Protein AF-A0AAW1PBC1-F1 (afdb_monomer)

Organism: NCBI:txid706552

Radius of gyration: 73.38 Å; Cα contacts (8 Å, |Δi|>4): 7; chains: 1; bounding box: 172×82×224 Å

Solvent-accessible surface area (backbone atoms only — not comparable to full-atom values): 21220 Å² total; per-residue (Å²): 136,90,85,83,87,82,86,78,88,79,82,94,80,80,76,88,78,84,79,80,92,80,80,86,82,85,84,78,86,86,84,90,89,77,94,85,83,86,83,88,80,79,90,86,86,80,90,87,77,83,86,75,91,75,84,82,80,90,80,91,76,90,80,85,85,82,89,82,86,81,89,82,89,82,90,82,80,90,86,82,88,86,86,84,88,80,86,90,82,90,81,81,84,74,91,76,86,92,81,88,91,85,88,82,86,82,91,79,92,79,80,86,79,91,75,78,89,71,91,75,87,80,76,99,79,62,91,75,57,57,62,58,56,50,51,51,54,48,50,54,49,52,51,51,50,50,53,50,50,53,50,52,50,53,52,50,52,51,50,51,52,51,51,54,49,50,54,52,50,53,53,51,50,50,55,49,50,54,52,52,51,51,52,52,50,51,53,50,50,52,52,50,51,51,51,60,67,30,64,70,50,45,49,53,52,50,51,51,53,49,50,52,49,50,55,50,51,53,50,52,52,50,50,53,50,51,50,50,51,54,50,52,50,52,50,49,51,52,49,51,53,52,50,50,54,48,52,52,51,50,50,52,51,53,49,53,49,52,53,49,53,51,50,53,51,51,51,53,48,52,51,49,54,52,50,51,51,51,50,53,51,51,49,52,50,51,48,53,51,49,49,49,50,50,51,51,50,49,49,51,50,52,51,47,40,63,75,67,60,75,72,84,71,80,76,83,80,84,80,89,78,134

pLDDT: mean 70.8, std 23.88, range [29.27, 97.88]

Mean predicted aligned error: 23.17 Å

InterPro domains:
  IPR033371 Arginine and glutamate-rich protein 1 [PF15346] (170-321)
  IPR033371 Arginine and glutamate-rich protein 1 [PTHR31711] (64-322)

Sequence (322 aa):
MASSPRRSRRSPYRRARSRSPYRRRSYSRDSRRRSRSPSRARRRSPRRSPPRRGHTPDYRYNSRHARASPRRDRRRSRSPDRSRRSASRKRHRSDHDRRASAKCSPSVQRRSPDRRRGPASGSDSDRSSSRHRQLQRAQDKEEIERLSAAARQKALEQACLMSRHRAREELRARMIEEQTAARITELIEQRVDEVMRSEAVQSSLNERLNAERKTLEEQVERELQAERIAAEEKEREAKAAIEQQRLELHHIEEQFHREKEEADKRTMQAEQDAAHARLLELQKKAEADAERRRHDAARKKKEQGKILGKGGVRTKLSFKLG

Foldseek 3Di:
DDDDDDDDDDDPDDDDDPDDDDDDDDDDDDDDDDDDDDDDDDDDDDDDDDDDDDDDDDDDDDDDDDDDDDDDDDDDDDDDDDDDDDDDDDDDPDPDDDDDDDDDDDDDDDDDDDDDDDDDDDDPDDPPCVVVVVVVVVVVVVVVVVVVVVVVVVVVVVVVVVVVVVVVVVVVVVVVVVVVVVVVVVVVVVVVVVVCPDPVNVVVVVVVVVVVVVVVVVVVVVVVVVVVVVVVVVVVVVVVVVVVVVVVVVVVVVVVVVVVVVVVVVVVVVVVVVVVVVVVVVVVVVVVVVVVVVVVVVVVVVVVCVVVVPPDPPPDDDDDDD

Secondary structure (DSSP, 8-state):
---PPPP------------------------------------------PPP--------------------------------------------------------------------------TTTHHHHHHHHHHHHHHHHHHHHHHHHHHHHHHHHHHHHHHHHHHHHHHHHHHHHHHHHHHHHHHHHHHHHSHHHHHHHHHHHHHHHHHHHHHHHHHHHHHHHHHHHHHHHHHHHHHHHHHHHHHHHHHHHHHHHHHHHHHHHHHHHHHHHHHHHHHHHHHHHHHHHHHHHHHHHHHHHHHTT-SS----------

Structure (mmCIF, N/CA/C/O backbone):
data_AF-A0AAW1PBC1-F1
#
_entry.id   AF-A0AAW1PBC1-F1
#
loop_
_atom_site.group_PDB
_atom_site.id
_atom_site.type_symbol
_atom_site.label_atom_id
_atom_site.label_alt_id
_atom_site.label_comp_id
_atom_site.label_asym_id
_atom_site.label_entity_id
_atom_site.label_seq_id
_atom_site.pdbx_PDB_ins_code
_atom_site.Cartn_x
_atom_site.Cartn_y
_atom_site.Cartn_z
_atom_site.occupancy
_atom_site.B_iso_or_equiv
_atom_site.auth_seq_id
_atom_site.auth_comp_id
_atom_site.auth_asym_id
_atom_site.auth_atom_id
_atom_site.pdbx_PDB_model_num
ATOM 1 N N . MET A 1 1 ? -61.505 -2.080 43.590 1.00 43.19 1 MET A N 1
ATOM 2 C CA . MET A 1 1 ? -61.552 -2.056 42.110 1.00 43.19 1 MET A CA 1
ATOM 3 C C . MET A 1 1 ? -60.122 -2.224 41.607 1.00 43.19 1 MET A C 1
ATOM 5 O O . MET A 1 1 ? -59.334 -1.312 41.758 1.00 43.19 1 MET A O 1
ATOM 9 N N . ALA A 1 2 ? -59.634 -3.455 41.453 1.00 51.84 2 ALA A N 1
ATOM 10 C CA . ALA A 1 2 ? -59.700 -4.281 40.241 1.00 51.84 2 ALA A CA 1
ATOM 11 C C . ALA A 1 2 ? -58.940 -3.674 39.042 1.00 51.84 2 ALA A C 1
ATOM 13 O O . ALA A 1 2 ? -59.531 -2.921 38.282 1.00 51.84 2 ALA A O 1
ATOM 14 N N . SER A 1 3 ? -57.661 -4.040 38.860 1.00 49.25 3 SER A N 1
ATOM 15 C CA . SER A 1 3 ? -57.114 -4.455 37.552 1.00 49.25 3 SER A CA 1
ATOM 16 C C . SER A 1 3 ? -55.693 -5.025 37.695 1.00 49.25 3 SER A C 1
ATOM 18 O O . SER A 1 3 ? -54.811 -4.404 38.280 1.00 49.25 3 SER A O 1
ATOM 20 N N . SER A 1 4 ? -55.490 -6.241 37.191 1.00 53.25 4 SER A N 1
ATOM 21 C CA . SER A 1 4 ? -54.255 -7.034 37.257 1.00 53.25 4 SER A CA 1
ATOM 22 C C . SER A 1 4 ? -53.251 -6.668 36.150 1.00 53.25 4 SER A C 1
ATOM 24 O O . SER A 1 4 ? -53.681 -6.372 35.034 1.00 53.25 4 SER A O 1
ATOM 26 N N . PRO A 1 5 ? -51.926 -6.838 36.344 1.00 61.50 5 PRO A N 1
ATOM 27 C CA . PRO A 1 5 ? -50.982 -6.843 35.234 1.00 61.50 5 PRO A CA 1
ATOM 28 C C . PRO A 1 5 ? -50.818 -8.258 34.656 1.00 61.50 5 PRO A C 1
ATOM 30 O O . PRO A 1 5 ? -50.389 -9.204 35.320 1.00 61.50 5 PRO A O 1
ATOM 33 N N . ARG A 1 6 ? -51.168 -8.398 33.373 1.00 57.31 6 ARG A N 1
ATOM 34 C CA . ARG A 1 6 ? -50.987 -9.611 32.566 1.00 57.31 6 ARG A CA 1
ATOM 35 C C . ARG A 1 6 ? -49.500 -9.890 32.320 1.00 57.31 6 ARG A C 1
ATOM 37 O O . ARG A 1 6 ? -48.821 -9.138 31.627 1.00 57.31 6 ARG A O 1
ATOM 44 N N . ARG A 1 7 ? -49.024 -11.043 32.797 1.00 54.09 7 ARG A N 1
ATOM 45 C CA . ARG A 1 7 ? -47.785 -11.688 32.338 1.00 54.09 7 ARG A CA 1
ATOM 46 C C . ARG A 1 7 ? -47.960 -12.149 30.887 1.00 54.09 7 ARG A C 1
ATOM 48 O O . ARG A 1 7 ? -48.783 -13.017 30.618 1.00 54.09 7 ARG A O 1
ATOM 55 N N . SER A 1 8 ? -47.148 -11.632 29.966 1.00 54.78 8 SER A N 1
ATOM 56 C CA . SER A 1 8 ? -46.959 -12.226 28.636 1.00 54.78 8 SER A CA 1
ATOM 57 C C . SER A 1 8 ? -45.551 -12.818 28.567 1.00 54.78 8 SER A C 1
ATOM 59 O O . SER A 1 8 ? -44.551 -12.101 28.521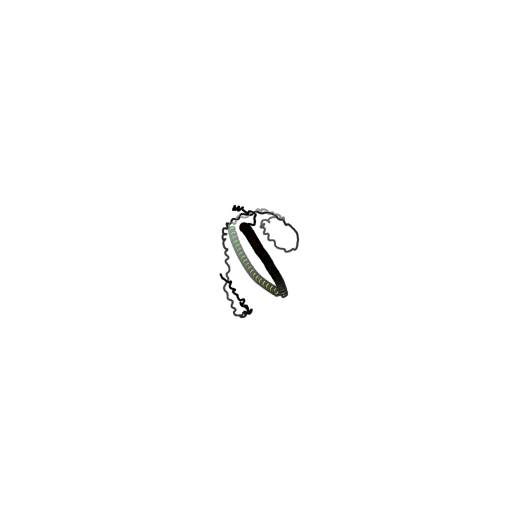 1.00 54.78 8 SER A O 1
ATOM 61 N N . ARG A 1 9 ? -45.492 -14.150 28.603 1.00 53.56 9 ARG A N 1
ATOM 62 C CA . ARG A 1 9 ? -44.308 -14.957 28.311 1.00 53.56 9 ARG A CA 1
ATOM 63 C C . ARG A 1 9 ? -44.001 -14.816 26.817 1.00 53.56 9 ARG A C 1
ATOM 65 O O . ARG A 1 9 ? -44.771 -15.310 25.997 1.00 53.56 9 ARG A O 1
ATOM 72 N N . ARG A 1 10 ? -42.890 -14.170 26.448 1.00 53.62 10 ARG A N 1
ATOM 73 C CA . ARG A 1 10 ? -42.335 -14.278 25.090 1.00 53.62 10 ARG A CA 1
ATOM 74 C C . ARG A 1 10 ? -41.218 -15.319 25.070 1.00 53.62 10 ARG A C 1
ATOM 76 O O . ARG A 1 10 ? -40.230 -15.220 25.783 1.00 53.62 10 ARG A O 1
ATOM 83 N N . SER A 1 11 ? -41.474 -16.330 24.250 1.00 54.94 11 SER A N 1
ATOM 84 C CA . SER A 1 11 ? -40.651 -17.484 23.898 1.00 54.94 11 SER A CA 1
ATOM 85 C C . SER A 1 11 ? -39.268 -17.104 23.339 1.00 54.94 11 SER A C 1
ATOM 87 O O . SER A 1 11 ? -39.210 -16.259 22.441 1.00 54.94 11 SER A O 1
ATOM 89 N N . PRO A 1 12 ? -38.173 -17.767 23.765 1.00 57.31 12 PRO A N 1
ATOM 90 C CA . PRO A 1 12 ? -36.870 -17.676 23.123 1.00 57.31 12 PRO A CA 1
ATOM 91 C C . PRO A 1 12 ? -36.623 -18.897 22.220 1.00 57.31 12 PRO A C 1
ATOM 93 O O . PRO A 1 12 ? -35.727 -19.694 22.462 1.00 57.31 12 PRO A O 1
ATOM 96 N N . TYR A 1 13 ? -37.403 -19.058 21.151 1.00 53.84 13 TYR A N 1
ATOM 97 C CA . TYR A 1 13 ? -37.043 -19.979 20.067 1.00 53.84 13 TYR A CA 1
ATOM 98 C C . TYR A 1 13 ? -37.130 -19.267 18.720 1.00 53.84 13 TYR A C 1
ATOM 100 O O . TYR A 1 13 ? -38.151 -19.291 18.033 1.00 53.84 13 TYR A O 1
ATOM 108 N N . ARG A 1 14 ? -36.020 -18.651 18.301 1.00 51.75 14 ARG A N 1
ATOM 109 C CA . ARG A 1 14 ? -35.781 -18.337 16.888 1.00 51.75 14 ARG A CA 1
ATOM 110 C C . ARG A 1 14 ? -34.376 -18.751 16.462 1.00 51.75 14 ARG A C 1
ATOM 112 O O . ARG A 1 14 ? -33.427 -17.988 16.536 1.00 51.75 14 ARG A O 1
ATOM 119 N N . ARG A 1 15 ? -34.341 -19.985 15.951 1.00 50.03 15 ARG A N 1
ATOM 120 C CA . ARG A 1 15 ? -33.614 -20.452 14.760 1.00 50.03 15 ARG A CA 1
ATOM 121 C C . ARG A 1 15 ? -32.184 -19.932 14.580 1.00 50.03 15 ARG A C 1
ATOM 123 O O . ARG A 1 15 ? -31.952 -18.913 13.932 1.00 50.03 15 ARG A O 1
ATOM 130 N N . ALA A 1 16 ? -31.246 -20.786 14.979 1.00 48.25 16 ALA A N 1
ATOM 131 C CA . ALA A 1 16 ? -29.950 -20.920 14.332 1.00 48.25 16 ALA A CA 1
ATOM 132 C C . ALA A 1 16 ? -30.123 -20.988 12.800 1.00 48.25 16 ALA A C 1
ATOM 134 O O . ALA A 1 16 ? -30.766 -21.894 12.268 1.00 48.25 16 ALA A O 1
ATOM 135 N N . ARG A 1 17 ? -29.564 -20.008 12.084 1.00 49.47 17 ARG A N 1
ATOM 136 C CA . ARG A 1 17 ? -29.300 -20.110 10.645 1.00 49.47 17 ARG A CA 1
ATOM 137 C C . ARG A 1 17 ? -27.889 -20.659 10.479 1.00 49.47 17 ARG A C 1
ATOM 139 O O . ARG A 1 17 ? -26.919 -19.911 10.536 1.00 49.47 17 ARG A O 1
ATOM 146 N N . SER A 1 18 ? -27.798 -21.961 10.244 1.00 47.81 18 SER A N 1
ATOM 147 C CA . SER A 1 18 ? -26.633 -22.609 9.653 1.00 47.81 18 SER A CA 1
ATOM 148 C C . SER A 1 18 ? -26.383 -22.021 8.257 1.00 47.81 18 SER A C 1
ATOM 150 O O . SER A 1 18 ? -27.096 -22.302 7.294 1.00 47.81 18 SER A O 1
ATOM 152 N N . ARG A 1 19 ? -25.379 -21.148 8.135 1.00 49.81 19 ARG A N 1
ATOM 153 C CA . ARG A 1 19 ? -24.832 -20.742 6.835 1.00 49.81 19 ARG A CA 1
ATOM 154 C C . ARG A 1 19 ? -23.744 -21.741 6.443 1.00 49.81 19 ARG A C 1
ATOM 156 O O . ARG A 1 19 ? -22.651 -21.733 6.992 1.00 49.81 19 ARG A O 1
ATOM 163 N N . SER A 1 20 ? -24.102 -22.611 5.503 1.00 50.06 20 SER A N 1
ATOM 164 C CA . SER A 1 20 ? -23.214 -23.537 4.794 1.00 50.06 20 SER A CA 1
ATOM 165 C C . SER A 1 20 ? -22.090 -22.789 4.048 1.00 50.06 20 SER A C 1
ATOM 167 O O . SER A 1 20 ? -22.401 -21.828 3.336 1.00 50.06 20 SER A O 1
ATOM 169 N N . PRO A 1 21 ? -20.814 -23.219 4.147 1.00 56.50 21 PRO A N 1
ATOM 170 C CA . PRO A 1 21 ? -19.680 -22.579 3.482 1.00 56.50 21 PRO A CA 1
ATOM 171 C C . PRO A 1 21 ? -19.203 -23.337 2.226 1.00 56.50 21 PRO A C 1
ATOM 173 O O . PRO A 1 21 ? -18.004 -23.473 2.002 1.00 56.50 21 PRO A O 1
ATOM 176 N N . TYR A 1 22 ? -20.109 -23.821 1.369 1.00 48.22 22 TYR A N 1
ATOM 177 C CA . TYR A 1 22 ? -19.715 -24.450 0.099 1.00 48.22 22 TYR A CA 1
ATOM 178 C C . TYR A 1 22 ? -20.462 -23.864 -1.101 1.00 48.22 22 TYR A C 1
ATOM 180 O O . TYR A 1 22 ? -21.505 -24.352 -1.526 1.00 48.22 22 TYR A O 1
ATOM 188 N N . ARG A 1 23 ? -19.866 -22.839 -1.718 1.00 45.56 23 ARG A N 1
ATOM 189 C CA . ARG A 1 23 ? -20.042 -22.560 -3.151 1.00 45.56 23 ARG A CA 1
ATOM 190 C C . ARG A 1 23 ? -18.688 -22.242 -3.780 1.00 45.56 23 ARG A C 1
ATOM 192 O O . ARG A 1 23 ? -18.338 -21.095 -4.034 1.00 45.56 23 ARG A O 1
ATOM 199 N N . ARG A 1 24 ? -17.931 -23.310 -4.047 1.00 43.53 24 ARG A N 1
ATOM 200 C CA . ARG A 1 24 ? -16.877 -23.323 -5.066 1.00 43.53 24 ARG A CA 1
ATOM 201 C C . ARG A 1 24 ? -17.530 -23.012 -6.412 1.00 43.53 24 ARG A C 1
ATOM 203 O O . ARG A 1 24 ? -18.349 -23.791 -6.890 1.00 43.53 24 ARG A O 1
ATOM 210 N N . ARG A 1 25 ? -17.176 -21.881 -7.020 1.00 42.03 25 ARG A N 1
ATOM 211 C CA . ARG A 1 25 ? -17.481 -21.587 -8.423 1.00 42.03 25 ARG A CA 1
ATOM 212 C C . ARG A 1 25 ? -16.166 -21.613 -9.192 1.00 42.03 25 ARG A C 1
ATOM 214 O O . ARG A 1 25 ? -15.469 -20.614 -9.299 1.00 42.03 25 ARG A O 1
ATOM 221 N N . SER A 1 26 ? -15.805 -22.804 -9.647 1.00 42.41 26 SER A N 1
ATOM 222 C CA . SER A 1 26 ? -14.733 -23.038 -10.606 1.00 42.41 26 SER A CA 1
ATOM 223 C C . SER A 1 26 ? -15.247 -22.723 -12.007 1.00 42.41 26 SER A C 1
ATOM 225 O O . SER A 1 26 ? -16.099 -23.444 -12.519 1.00 42.41 26 SER A O 1
ATOM 227 N N . TYR A 1 27 ? -14.707 -21.679 -12.631 1.00 41.75 27 TYR A N 1
ATOM 228 C CA . TYR A 1 27 ? -14.685 -21.566 -14.085 1.00 41.75 27 TYR A CA 1
ATOM 229 C C . TYR A 1 27 ? -13.226 -21.593 -14.530 1.00 41.75 27 TYR A C 1
ATOM 231 O O . TYR A 1 27 ? -12.492 -20.621 -14.379 1.00 41.75 27 TYR A O 1
ATOM 239 N N . SER A 1 28 ? -12.812 -22.751 -15.037 1.00 41.28 28 SER A N 1
ATOM 240 C CA . SER A 1 28 ? -11.692 -22.891 -15.959 1.00 41.28 28 SER A CA 1
ATOM 241 C C . SER A 1 28 ? -12.227 -23.558 -17.230 1.00 41.28 28 SER A C 1
ATOM 243 O O . SER A 1 28 ? -13.218 -24.287 -17.159 1.00 41.28 28 SER A O 1
ATOM 245 N N . ARG A 1 29 ? -11.531 -23.317 -18.350 1.00 39.16 29 ARG A N 1
ATOM 246 C CA . ARG A 1 29 ? -11.886 -23.602 -19.758 1.00 39.16 29 ARG A CA 1
ATOM 247 C C . ARG A 1 29 ? -12.802 -22.519 -20.352 1.00 39.16 29 ARG A C 1
ATOM 249 O O . ARG A 1 29 ? -13.843 -22.222 -19.797 1.00 39.16 29 ARG A O 1
ATOM 256 N N . ASP A 1 30 ? -12.439 -21.811 -21.416 1.00 39.59 30 ASP A N 1
ATOM 257 C CA . ASP A 1 30 ? -11.756 -22.315 -22.599 1.00 39.59 30 ASP A CA 1
ATOM 258 C C . ASP A 1 30 ? -10.678 -21.393 -23.164 1.00 39.59 30 ASP A C 1
ATOM 260 O O . ASP A 1 30 ? -10.812 -20.181 -23.317 1.00 39.59 30 ASP A O 1
ATOM 264 N N . SER A 1 31 ? -9.603 -22.063 -23.544 1.00 39.25 31 SER A N 1
ATOM 265 C CA . SER A 1 31 ? -8.548 -21.583 -24.407 1.00 39.25 31 SER A CA 1
ATOM 266 C C . SER A 1 31 ? -8.909 -21.824 -25.879 1.00 39.25 31 SER A C 1
ATOM 268 O O . SER A 1 31 ? -9.438 -22.885 -26.203 1.00 39.25 31 SER A O 1
ATOM 270 N N . ARG A 1 32 ? -8.399 -20.942 -26.751 1.00 41.72 32 ARG A N 1
ATOM 271 C CA . ARG A 1 32 ? -8.032 -21.158 -28.173 1.00 41.72 32 ARG A CA 1
ATOM 272 C C . ARG A 1 32 ? -9.076 -20.821 -29.245 1.00 41.72 32 ARG A C 1
ATOM 274 O O . ARG A 1 32 ? -10.162 -21.383 -29.277 1.00 41.72 32 ARG A O 1
ATOM 281 N N . ARG A 1 33 ? -8.552 -20.080 -30.243 1.00 39.00 33 ARG A N 1
ATOM 282 C CA . ARG A 1 33 ? -8.968 -19.838 -31.652 1.00 39.00 33 ARG A CA 1
ATOM 283 C C . ARG A 1 33 ? -9.454 -18.396 -31.853 1.00 39.00 33 ARG A C 1
ATOM 285 O O . ARG A 1 33 ? -10.396 -17.990 -31.206 1.00 39.00 33 ARG A O 1
ATOM 292 N N . ARG A 1 34 ? -8.906 -17.551 -32.730 1.00 43.28 34 ARG A N 1
ATOM 293 C CA . ARG A 1 34 ? -7.965 -17.651 -33.866 1.00 43.28 34 ARG A CA 1
ATOM 294 C C . ARG A 1 34 ? -7.312 -16.260 -34.009 1.00 43.28 34 ARG A C 1
ATOM 296 O O . ARG A 1 34 ? -8.014 -15.260 -33.962 1.00 43.28 34 ARG A O 1
ATOM 303 N N . SER A 1 35 ? -5.988 -16.140 -34.040 1.00 42.88 35 SER A N 1
ATOM 304 C CA . SER A 1 35 ? -5.229 -15.841 -35.269 1.00 42.88 35 SER A CA 1
ATOM 305 C C . SER A 1 35 ? -6.017 -15.114 -36.374 1.00 42.88 35 SER A C 1
ATOM 307 O O . SER A 1 35 ? -6.756 -15.750 -37.121 1.00 42.88 35 SER A O 1
ATOM 309 N N . ARG A 1 36 ? -5.797 -13.797 -36.519 1.00 39.47 36 ARG A N 1
ATOM 310 C CA . ARG A 1 36 ? -5.929 -13.042 -37.783 1.00 39.47 36 ARG A CA 1
ATOM 311 C C . ARG A 1 36 ? -5.316 -11.639 -37.653 1.00 39.47 36 ARG A C 1
ATOM 313 O O . ARG A 1 36 ? -5.968 -10.694 -37.236 1.00 39.47 36 ARG A O 1
ATOM 320 N N . SER A 1 37 ? -4.066 -11.542 -38.077 1.00 41.69 37 SER A N 1
ATOM 321 C CA . SER A 1 37 ? -3.442 -10.371 -38.713 1.00 41.69 37 SER A CA 1
ATOM 322 C C . SER A 1 37 ? -2.580 -10.947 -39.853 1.00 41.69 37 SER A C 1
ATOM 324 O O . SER A 1 37 ? -2.230 -12.125 -39.733 1.00 41.69 37 SER A O 1
ATOM 326 N N . PRO A 1 38 ? -2.170 -10.220 -40.918 1.00 52.81 38 PRO A N 1
ATOM 327 C CA . PRO A 1 38 ? -2.265 -8.769 -41.146 1.00 52.81 38 PRO A CA 1
ATOM 328 C C . PRO A 1 38 ? -2.598 -8.356 -42.609 1.00 52.81 38 PRO A C 1
ATOM 330 O O . PRO A 1 38 ? -2.251 -9.054 -43.554 1.00 52.81 38 PRO A O 1
ATOM 333 N N . SER A 1 39 ? -3.101 -7.137 -42.842 1.00 38.31 39 SER A N 1
ATOM 334 C CA . SER A 1 39 ? -2.753 -6.405 -44.079 1.00 38.31 39 SER A CA 1
ATOM 335 C C . SER A 1 39 ? -3.061 -4.906 -44.009 1.00 38.31 39 SER A C 1
ATOM 337 O O . SER A 1 39 ? -4.207 -4.481 -44.071 1.00 38.31 39 SER A O 1
ATOM 339 N N . ARG A 1 40 ? -1.974 -4.129 -43.943 1.00 43.94 40 ARG A N 1
ATOM 340 C CA . ARG A 1 40 ? -1.695 -2.899 -44.708 1.00 43.94 40 ARG A CA 1
ATOM 341 C C . ARG A 1 40 ? -2.849 -1.907 -44.946 1.00 43.94 40 ARG A C 1
ATOM 343 O O . ARG A 1 40 ? -3.554 -2.012 -45.939 1.00 43.94 40 ARG A O 1
ATOM 350 N N . ALA A 1 41 ? -2.808 -0.784 -44.227 1.00 42.34 41 ALA A N 1
ATOM 351 C CA . ALA A 1 41 ? -3.069 0.528 -44.826 1.00 42.34 41 ALA A CA 1
ATOM 352 C C . ALA A 1 41 ? -2.326 1.654 -44.079 1.00 42.34 41 ALA A C 1
ATOM 354 O O . ALA A 1 41 ? -2.708 2.091 -43.004 1.00 42.34 41 ALA A O 1
ATOM 355 N N . ARG A 1 42 ? -1.218 2.082 -44.693 1.00 43.31 42 ARG A N 1
ATOM 356 C CA . ARG A 1 42 ? -0.752 3.472 -44.857 1.00 43.31 42 ARG A CA 1
ATOM 357 C C . ARG A 1 42 ? -0.861 4.445 -43.665 1.00 43.31 42 ARG A C 1
ATOM 359 O O . ARG A 1 42 ? -1.878 5.079 -43.431 1.00 43.31 42 ARG A O 1
ATOM 366 N N . ARG A 1 43 ? 0.314 4.690 -43.070 1.00 42.53 43 ARG A N 1
ATOM 367 C CA . ARG A 1 43 ? 0.927 6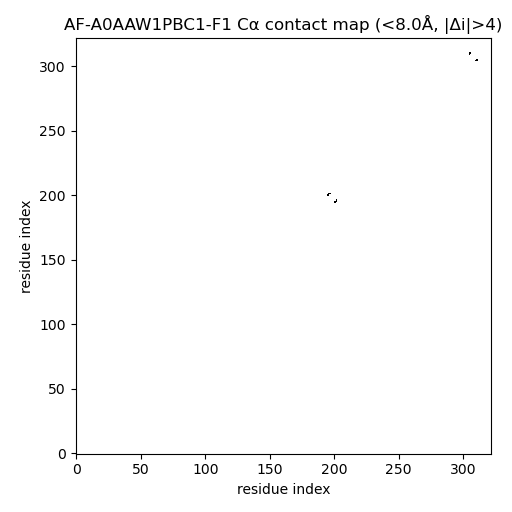.007 -42.783 1.00 42.53 43 ARG A CA 1
ATOM 368 C C . ARG A 1 43 ? 0.006 7.235 -42.928 1.00 42.53 43 ARG A C 1
ATOM 370 O O . ARG A 1 43 ? -0.274 7.637 -44.055 1.00 42.53 43 ARG A O 1
ATOM 377 N N . ARG A 1 44 ? -0.260 7.924 -41.809 1.00 36.53 44 ARG A N 1
ATOM 378 C CA . ARG A 1 44 ? -0.164 9.394 -41.653 1.00 36.53 44 ARG A CA 1
ATOM 379 C C . ARG A 1 44 ? -0.401 9.788 -40.185 1.00 36.53 44 ARG A C 1
ATOM 381 O O . ARG A 1 44 ? -1.520 9.738 -39.700 1.00 36.53 44 ARG A O 1
ATOM 388 N N . SER A 1 45 ? 0.652 10.259 -39.529 1.00 42.12 45 SER A N 1
ATOM 389 C CA . SER A 1 45 ? 0.604 11.090 -38.315 1.00 42.12 45 SER A CA 1
ATOM 390 C C . SER A 1 45 ? 1.527 12.294 -38.565 1.00 42.12 45 SER A C 1
ATOM 392 O O . SER A 1 45 ? 2.418 12.179 -39.408 1.00 42.12 45 SER A O 1
ATOM 394 N N . PRO A 1 46 ? 1.486 13.385 -37.785 1.00 47.84 46 PRO A N 1
ATOM 395 C CA . PRO A 1 46 ? 0.337 14.108 -37.234 1.00 47.84 46 PRO A CA 1
ATOM 396 C C . PRO A 1 46 ? 0.458 15.629 -37.517 1.00 47.84 46 PRO A C 1
ATOM 398 O O . PRO A 1 46 ? 1.547 16.198 -37.450 1.00 47.84 46 PRO A O 1
ATOM 401 N N . ARG A 1 47 ? -0.648 16.344 -37.766 1.00 40.00 47 ARG A N 1
ATOM 402 C CA . ARG A 1 47 ? -0.642 17.817 -37.674 1.00 40.00 47 ARG A CA 1
ATOM 403 C C . ARG A 1 47 ? -1.025 18.230 -36.257 1.00 40.00 47 ARG A C 1
ATOM 405 O O . ARG A 1 47 ? -2.185 18.191 -35.868 1.00 40.00 47 ARG A O 1
ATOM 412 N N . ARG A 1 48 ? 0.008 18.584 -35.495 1.00 40.25 48 ARG A N 1
ATOM 413 C CA . ARG A 1 48 ? -0.042 19.267 -34.202 1.00 40.25 48 ARG A CA 1
ATOM 414 C C . ARG A 1 48 ? -0.461 20.721 -34.451 1.00 40.25 48 ARG A C 1
ATOM 416 O O . ARG A 1 48 ? 0.289 21.468 -35.073 1.00 40.25 48 ARG A O 1
ATOM 423 N N . SER A 1 49 ? -1.622 21.118 -33.946 1.00 47.84 49 SER A N 1
ATOM 424 C CA . SER A 1 49 ? -1.989 22.524 -33.743 1.00 47.84 49 SER A CA 1
ATOM 425 C C . SER A 1 49 ? -2.207 22.748 -32.241 1.00 47.84 49 SER A C 1
ATOM 427 O O . SER A 1 49 ? -2.747 21.859 -31.582 1.00 47.84 49 SER A O 1
ATOM 429 N N . PRO A 1 50 ? -1.742 23.874 -31.670 1.00 48.00 50 PRO A N 1
ATOM 430 C CA . PRO A 1 50 ? -1.787 24.110 -30.230 1.00 48.00 50 PRO A CA 1
ATOM 431 C C . PRO A 1 50 ? -3.174 24.614 -29.797 1.00 48.00 50 PRO A C 1
ATOM 433 O O . PRO A 1 50 ? -3.795 25.371 -30.549 1.00 48.00 50 PRO A O 1
ATOM 436 N N . PRO A 1 51 ? -3.666 24.281 -28.589 1.00 55.53 51 PRO A N 1
ATOM 437 C CA . PRO A 1 51 ? -4.831 24.956 -28.049 1.00 55.53 51 PRO A CA 1
ATOM 438 C C . PRO A 1 51 ? -4.456 26.352 -27.537 1.00 55.53 51 PRO A C 1
ATOM 440 O O . PRO A 1 51 ? -3.414 26.578 -26.919 1.00 55.53 51 PRO A O 1
ATOM 443 N N . ARG A 1 52 ? -5.348 27.292 -27.847 1.00 42.28 52 ARG A N 1
ATOM 444 C CA . ARG A 1 52 ? -5.346 28.688 -27.417 1.00 42.28 52 ARG A CA 1
ATOM 445 C C . ARG A 1 52 ? -5.634 28.798 -25.916 1.00 42.28 52 ARG A C 1
ATOM 447 O O . ARG A 1 52 ? -6.392 28.010 -25.361 1.00 42.28 52 ARG A O 1
ATOM 454 N N . ARG A 1 53 ? -5.042 29.834 -25.313 1.00 45.88 53 ARG A N 1
ATOM 455 C CA . ARG A 1 53 ? -5.299 30.369 -23.966 1.00 45.88 53 ARG A CA 1
ATOM 456 C C . ARG A 1 53 ? -6.794 30.361 -23.625 1.00 45.88 53 ARG A C 1
ATOM 458 O O . ARG A 1 53 ? -7.565 31.084 -24.249 1.00 45.88 53 ARG A O 1
ATOM 465 N N . GLY A 1 54 ? -7.157 29.574 -22.618 1.00 38.53 54 GLY A N 1
ATOM 466 C CA . GLY A 1 54 ? -8.448 29.622 -21.944 1.00 38.53 54 GLY A CA 1
ATOM 467 C C . GLY A 1 54 ? -8.358 30.486 -20.689 1.00 38.53 54 GLY A C 1
ATOM 468 O O . GLY A 1 54 ? -7.446 30.325 -19.882 1.00 38.53 54 GLY A O 1
ATOM 469 N N . HIS A 1 55 ? -9.299 31.417 -20.599 1.00 41.50 55 HIS A N 1
ATOM 470 C CA . HIS A 1 55 ? -9.694 32.237 -19.458 1.00 41.50 55 HIS A CA 1
ATOM 471 C C . HIS A 1 55 ? -9.573 31.538 -18.092 1.00 41.50 55 HIS A C 1
ATOM 473 O O . HIS A 1 55 ? -10.111 30.450 -17.901 1.00 41.50 55 HIS A O 1
ATOM 479 N N . THR A 1 56 ? -8.969 32.211 -17.112 1.00 47.44 56 THR A N 1
ATOM 480 C CA . THR A 1 56 ? -9.220 31.945 -15.688 1.00 47.44 56 THR A CA 1
ATOM 481 C C . THR A 1 56 ? -10.511 32.656 -15.259 1.00 47.44 56 THR A C 1
ATOM 483 O O . THR A 1 56 ? -10.661 33.833 -15.604 1.00 47.44 56 THR A O 1
ATOM 486 N N . PRO A 1 57 ? -11.429 31.994 -14.533 1.00 55.69 57 PRO A N 1
ATOM 487 C CA . PRO A 1 57 ? -12.622 32.626 -13.981 1.00 55.69 57 PRO A CA 1
ATOM 488 C C . PRO A 1 57 ? -12.342 33.313 -12.635 1.00 55.69 57 PRO A C 1
ATOM 490 O O . PRO A 1 57 ? -11.490 32.878 -11.858 1.00 55.69 57 PRO A O 1
ATOM 493 N N . ASP A 1 58 ? -13.095 34.384 -12.392 1.00 46.41 58 ASP A N 1
ATOM 494 C CA . ASP A 1 58 ? -13.206 35.126 -11.138 1.00 46.41 58 ASP A CA 1
ATOM 495 C C . ASP A 1 58 ? -13.353 34.220 -9.906 1.00 46.41 58 ASP A C 1
ATOM 497 O O . ASP A 1 58 ? -14.251 33.382 -9.844 1.00 46.41 58 ASP A O 1
ATOM 501 N N . TYR A 1 59 ? -12.553 34.482 -8.871 1.00 42.06 59 TYR A N 1
ATOM 502 C CA . TYR A 1 59 ? -12.912 34.153 -7.492 1.00 42.06 59 TYR A CA 1
ATOM 503 C C . TYR A 1 59 ? -12.687 35.376 -6.602 1.00 42.06 59 TYR A C 1
ATOM 505 O O . TYR A 1 59 ? -11.590 35.649 -6.116 1.00 42.06 59 TYR A O 1
ATOM 513 N N . ARG A 1 60 ? -13.779 36.109 -6.369 1.00 44.53 60 ARG A N 1
ATOM 514 C CA . ARG A 1 60 ? -13.958 36.918 -5.164 1.00 44.53 60 ARG A CA 1
ATOM 515 C C . ARG A 1 60 ? -14.272 35.970 -4.008 1.00 44.53 60 ARG A C 1
ATOM 517 O O . ARG A 1 60 ? -15.344 35.376 -3.996 1.00 44.53 60 ARG A O 1
ATOM 524 N N . TYR A 1 61 ? -13.408 35.910 -2.999 1.00 38.94 61 TYR A N 1
ATOM 525 C CA . TYR A 1 61 ? -13.885 35.770 -1.625 1.00 38.94 61 TYR A CA 1
ATOM 526 C C . TYR A 1 61 ? -12.909 36.412 -0.638 1.00 38.94 61 TYR A C 1
ATOM 528 O O . TYR A 1 61 ? -11.714 36.129 -0.621 1.00 38.94 61 TYR A O 1
ATOM 536 N N . ASN A 1 62 ? -13.465 37.312 0.167 1.00 42.09 62 ASN A N 1
ATOM 537 C CA . ASN A 1 62 ? -12.845 37.932 1.324 1.00 42.09 62 ASN A CA 1
ATOM 538 C C . ASN A 1 62 ? -12.541 36.880 2.398 1.00 42.09 62 ASN A C 1
ATOM 540 O O . ASN A 1 62 ? -13.424 36.106 2.750 1.00 42.09 62 ASN A O 1
ATOM 544 N N . SER A 1 63 ? -11.376 36.959 3.038 1.00 38.09 63 SER A N 1
ATOM 545 C CA . SER A 1 63 ? -11.298 36.680 4.475 1.00 38.09 63 SER A CA 1
ATOM 546 C C . SER A 1 63 ? -10.097 37.393 5.089 1.00 38.09 63 SER A C 1
ATOM 548 O O . SER A 1 63 ? -8.940 37.090 4.803 1.00 38.09 63 SER A O 1
ATOM 550 N N . ARG A 1 64 ? -10.406 38.409 5.895 1.00 40.75 64 ARG A N 1
ATOM 551 C CA . ARG A 1 64 ? -9.503 39.036 6.862 1.00 40.75 64 ARG A CA 1
ATOM 552 C C . ARG A 1 64 ? -9.464 38.151 8.119 1.00 40.75 64 ARG A C 1
ATOM 554 O O . ARG A 1 64 ? -10.442 37.473 8.405 1.00 40.75 64 ARG A O 1
ATOM 561 N N . HIS A 1 65 ? -8.381 38.295 8.892 1.00 39.94 65 HIS A N 1
ATOM 562 C CA . HIS A 1 65 ? -8.033 37.628 10.167 1.00 39.94 65 HIS A CA 1
ATOM 563 C C . HIS A 1 65 ? -7.210 36.336 9.959 1.00 39.94 65 HIS A C 1
ATOM 565 O O . HIS A 1 65 ? -7.599 35.478 9.189 1.00 39.94 65 HIS A O 1
ATOM 571 N N . ALA A 1 66 ? -6.037 36.124 10.560 1.00 42.38 66 ALA A N 1
ATOM 572 C CA . ALA A 1 66 ? -5.517 36.639 11.820 1.00 42.38 66 ALA A CA 1
ATOM 573 C C . ALA A 1 66 ? -3.978 36.766 11.821 1.00 42.38 66 ALA A C 1
ATOM 575 O O . ALA A 1 66 ? -3.256 36.127 11.061 1.00 42.38 66 ALA A O 1
ATOM 576 N N . ARG A 1 67 ? -3.508 37.635 12.716 1.00 44.50 67 ARG A N 1
ATOM 577 C CA . ARG A 1 67 ? -2.114 37.890 13.086 1.00 44.50 67 ARG A CA 1
ATOM 578 C C . ARG A 1 67 ? -1.547 36.710 13.890 1.00 44.50 67 ARG A C 1
ATOM 580 O O . ARG A 1 67 ? -2.235 36.267 14.799 1.00 44.50 67 ARG A O 1
ATOM 587 N N . ALA A 1 68 ? -0.291 36.319 13.645 1.00 36.66 68 ALA A N 1
ATOM 588 C CA . ALA A 1 68 ? 0.690 35.910 14.670 1.00 36.66 68 ALA A CA 1
ATOM 589 C C . ALA A 1 68 ? 2.059 35.571 14.028 1.00 36.66 68 ALA A C 1
ATOM 591 O O . ALA A 1 68 ? 2.202 34.581 13.320 1.00 36.66 68 ALA A O 1
ATOM 592 N N . SER A 1 69 ? 3.070 36.397 14.303 1.00 39.97 69 SER A N 1
ATOM 593 C CA . SER A 1 69 ? 4.508 36.033 14.285 1.00 39.97 69 SER A CA 1
ATOM 594 C C . SER A 1 69 ? 4.887 35.435 15.666 1.00 39.97 69 SER A C 1
ATOM 596 O O . SER A 1 69 ? 4.041 35.562 16.554 1.00 39.97 69 SER A O 1
ATOM 598 N N . PRO A 1 70 ? 6.111 34.907 15.966 1.00 55.12 70 PRO A N 1
ATOM 599 C CA . PRO A 1 70 ? 7.374 34.888 15.195 1.00 55.12 70 PRO A CA 1
ATOM 600 C C . PRO A 1 70 ? 8.226 33.575 15.264 1.00 55.12 70 PRO A C 1
ATOM 602 O O . PRO A 1 70 ? 7.982 32.668 16.046 1.00 55.12 70 PRO A O 1
ATOM 605 N N . ARG A 1 71 ? 9.299 33.551 14.448 1.00 42.44 71 ARG A N 1
ATOM 606 C CA . ARG A 1 71 ? 10.663 32.984 14.650 1.00 42.44 71 ARG A CA 1
ATOM 607 C C . ARG A 1 71 ? 10.867 31.697 15.483 1.00 42.44 71 ARG A C 1
ATOM 609 O O . ARG A 1 71 ? 10.715 31.705 16.700 1.00 42.44 71 ARG A O 1
ATOM 616 N N . ARG A 1 72 ? 11.534 30.697 14.878 1.00 38.03 72 ARG A N 1
ATOM 617 C CA . ARG A 1 72 ? 12.546 29.893 15.593 1.00 38.03 72 ARG A CA 1
ATOM 618 C C . ARG A 1 72 ? 13.656 29.380 14.674 1.00 38.03 72 ARG A C 1
ATOM 620 O O . ARG A 1 72 ? 13.411 28.649 13.720 1.00 38.03 72 ARG A O 1
ATOM 627 N N . ASP A 1 73 ? 14.877 29.779 15.008 1.00 41.09 73 ASP A N 1
ATOM 628 C CA . ASP A 1 73 ? 16.136 29.268 14.483 1.00 41.09 73 ASP A CA 1
ATOM 629 C C . ASP A 1 73 ? 16.262 27.747 14.621 1.00 41.09 73 ASP A C 1
ATOM 631 O O . ASP A 1 73 ? 15.970 27.183 15.677 1.00 41.09 73 ASP A O 1
ATOM 635 N N . ARG A 1 74 ? 16.838 27.101 13.601 1.00 36.88 74 ARG A N 1
ATOM 636 C CA . ARG A 1 74 ? 17.724 25.942 13.798 1.00 36.88 74 ARG A CA 1
ATOM 637 C C . ARG A 1 74 ? 18.706 25.807 12.636 1.00 36.88 74 ARG A C 1
ATOM 639 O O . ARG A 1 74 ? 18.511 25.060 11.685 1.00 36.88 74 ARG A O 1
ATOM 646 N N . ARG A 1 75 ? 19.818 26.533 12.761 1.00 42.34 75 ARG A N 1
ATOM 647 C CA . ARG A 1 75 ? 21.107 26.140 12.183 1.00 42.34 75 ARG A CA 1
ATOM 648 C C . ARG A 1 75 ? 21.719 25.041 13.064 1.00 42.34 75 ARG A C 1
ATOM 650 O O . ARG A 1 75 ? 21.962 25.281 14.243 1.00 42.34 75 ARG A O 1
ATOM 657 N N . ARG A 1 76 ? 22.002 23.867 12.494 1.00 37.78 76 ARG A N 1
ATOM 658 C CA . ARG A 1 76 ? 23.062 22.924 12.923 1.00 37.78 76 ARG A CA 1
ATOM 659 C C . ARG A 1 76 ? 23.241 21.895 11.792 1.00 37.78 76 ARG A C 1
ATOM 661 O O . ARG A 1 76 ? 22.321 21.134 11.553 1.00 37.78 76 ARG A O 1
ATOM 668 N N . SER A 1 77 ? 24.213 22.012 10.886 1.00 42.00 77 SER A N 1
ATOM 669 C CA . SER A 1 77 ? 25.667 21.760 10.999 1.00 42.00 77 SER A CA 1
ATOM 670 C C . SER A 1 77 ? 26.048 20.394 10.408 1.00 42.00 77 SER A C 1
ATOM 672 O O . SER A 1 77 ? 25.679 19.397 11.009 1.00 42.00 77 SER A O 1
ATOM 674 N N . ARG A 1 78 ? 26.924 20.419 9.379 1.00 37.53 78 ARG A N 1
ATOM 675 C CA . ARG A 1 78 ? 28.096 19.521 9.162 1.00 37.53 78 ARG A CA 1
ATOM 676 C C . ARG A 1 78 ? 27.805 18.036 8.855 1.00 37.53 78 ARG A C 1
ATOM 678 O O . ARG A 1 78 ? 27.064 17.410 9.585 1.00 37.53 78 ARG A O 1
ATOM 685 N N . SER A 1 79 ? 28.391 17.334 7.880 1.00 39.91 79 SER A N 1
ATOM 686 C CA . SER A 1 79 ? 29.517 17.489 6.929 1.00 39.91 79 SER A CA 1
ATOM 687 C C . SER A 1 79 ? 29.468 16.225 5.998 1.00 39.91 79 SER A C 1
ATOM 689 O O . SER A 1 79 ? 28.411 15.605 5.934 1.00 39.91 79 SER A O 1
ATOM 691 N N . PRO A 1 80 ? 30.559 15.706 5.396 1.00 49.12 80 PRO A N 1
ATOM 692 C CA . PRO A 1 80 ? 31.251 16.150 4.181 1.00 49.12 80 PRO A CA 1
ATOM 693 C C . PRO A 1 80 ? 31.373 15.049 3.087 1.00 49.12 80 PRO A C 1
ATOM 695 O O . PRO A 1 80 ? 31.266 13.865 3.369 1.00 49.12 80 PRO A O 1
ATOM 698 N N . ASP A 1 81 ? 31.702 15.480 1.863 1.00 40.06 81 ASP A N 1
ATOM 699 C CA . ASP A 1 81 ? 32.617 14.828 0.898 1.00 40.06 81 ASP A CA 1
ATOM 700 C C . ASP A 1 81 ? 32.371 13.362 0.447 1.00 40.06 81 ASP A C 1
ATOM 702 O O . ASP A 1 81 ? 32.541 12.427 1.225 1.00 40.06 81 ASP A O 1
ATOM 706 N N . ARG A 1 82 ? 32.119 13.149 -0.864 1.00 38.72 82 ARG A N 1
ATOM 707 C CA . ARG A 1 82 ? 32.978 12.308 -1.740 1.00 38.72 82 ARG A CA 1
ATOM 708 C C . ARG A 1 8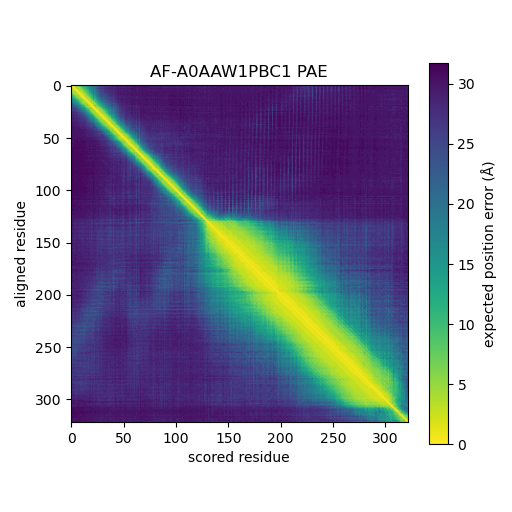2 ? 32.471 12.125 -3.182 1.00 38.72 82 ARG A C 1
ATOM 710 O O . ARG A 1 82 ? 31.332 11.758 -3.441 1.00 38.72 82 ARG A O 1
ATOM 717 N N . SER A 1 83 ? 33.459 12.187 -4.081 1.00 41.03 83 SER A N 1
ATOM 718 C CA . SER A 1 83 ? 33.553 11.646 -5.456 1.00 41.03 83 SER A CA 1
ATOM 719 C C . SER A 1 83 ? 32.923 12.490 -6.580 1.00 41.03 83 SER A C 1
ATOM 721 O O . SER A 1 83 ? 31.726 12.718 -6.612 1.00 41.03 83 SER A O 1
ATOM 723 N N . ARG A 1 84 ? 33.697 13.188 -7.429 1.00 39.38 84 ARG A N 1
ATOM 724 C CA . ARG A 1 84 ? 34.739 12.804 -8.422 1.00 39.38 84 ARG A CA 1
ATOM 725 C C . ARG A 1 84 ? 34.175 12.222 -9.732 1.00 39.38 84 ARG A C 1
ATOM 727 O O . ARG A 1 84 ? 33.663 11.116 -9.734 1.00 39.38 84 ARG A O 1
ATOM 734 N N . ARG A 1 85 ? 34.523 12.926 -10.830 1.00 36.59 85 ARG A N 1
ATOM 735 C CA . ARG A 1 85 ? 34.585 12.520 -12.260 1.00 36.59 85 ARG A CA 1
ATOM 736 C C . ARG A 1 85 ? 33.221 12.280 -12.926 1.00 36.59 85 ARG A C 1
ATOM 738 O O . ARG A 1 85 ? 32.451 11.446 -12.498 1.00 36.59 85 ARG A O 1
ATOM 745 N N . SER A 1 86 ? 32.850 12.976 -14.001 1.00 41.84 86 SER A N 1
ATOM 746 C CA . SER A 1 86 ? 33.532 13.026 -15.308 1.00 41.84 86 SER A CA 1
ATOM 747 C C . SER A 1 86 ? 33.040 14.269 -16.072 1.00 41.84 86 SER A C 1
ATOM 749 O O . SER A 1 86 ? 31.846 14.515 -16.140 1.00 41.84 86 SER A O 1
ATOM 751 N N . ALA A 1 87 ? 33.911 15.205 -16.443 1.00 43.19 87 ALA A N 1
ATOM 752 C CA . ALA A 1 87 ? 34.516 15.314 -17.774 1.00 43.19 87 ALA A CA 1
ATOM 753 C C . ALA A 1 87 ? 33.544 15.622 -18.942 1.00 43.19 87 ALA A C 1
ATOM 755 O O . ALA A 1 87 ? 32.632 14.863 -19.239 1.00 43.19 87 ALA A O 1
ATOM 756 N N . SER A 1 88 ? 33.910 16.667 -19.704 1.00 44.16 88 SER A N 1
ATOM 757 C CA . SER A 1 88 ? 33.711 16.793 -21.160 1.00 44.16 88 SER A CA 1
ATOM 758 C C . SER A 1 88 ? 32.321 17.219 -21.688 1.00 44.16 88 SER A C 1
ATOM 760 O O . SER A 1 88 ? 31.561 16.401 -22.196 1.00 44.16 88 SER A O 1
ATOM 762 N N . ARG A 1 89 ? 32.067 18.537 -21.784 1.00 46.44 89 ARG A N 1
ATOM 763 C CA . ARG A 1 89 ? 32.218 19.326 -23.040 1.00 46.44 89 ARG A CA 1
ATOM 764 C C . ARG A 1 89 ? 31.629 20.737 -22.909 1.00 46.44 89 ARG A C 1
ATOM 766 O O . ARG A 1 89 ? 30.423 20.938 -22.832 1.00 46.44 89 ARG A O 1
ATOM 773 N N . LYS A 1 90 ? 32.532 21.718 -22.963 1.00 41.22 90 LYS A N 1
ATOM 774 C CA . LYS A 1 90 ? 32.271 23.146 -23.164 1.00 41.22 90 LYS A CA 1
ATOM 775 C C . LYS A 1 90 ? 31.541 23.372 -24.497 1.00 41.22 90 LYS A C 1
ATOM 777 O O . LYS A 1 90 ? 31.993 22.876 -25.527 1.00 41.22 90 LYS A O 1
ATOM 782 N N . ARG A 1 91 ? 30.492 24.197 -24.502 1.00 40.22 91 ARG A N 1
ATOM 783 C CA . ARG A 1 91 ? 30.051 24.960 -25.683 1.00 40.22 91 ARG A CA 1
ATOM 784 C C . ARG A 1 91 ? 29.760 26.400 -25.267 1.00 40.22 91 ARG A C 1
ATOM 786 O O . ARG A 1 91 ? 28.614 26.799 -25.125 1.00 40.22 91 ARG A O 1
ATOM 793 N N . HIS A 1 92 ? 30.831 27.169 -25.086 1.00 39.09 92 HIS A N 1
ATOM 794 C CA . HIS A 1 92 ? 30.781 28.611 -25.304 1.00 39.09 92 HIS A CA 1
ATOM 795 C C . HIS A 1 92 ? 30.832 28.826 -26.820 1.00 39.09 92 HIS A C 1
ATOM 797 O O . HIS A 1 92 ? 31.817 28.456 -27.456 1.00 39.09 92 HIS A O 1
ATOM 803 N N . ARG A 1 93 ? 29.761 29.361 -27.409 1.00 39.22 93 ARG A N 1
ATOM 804 C CA . ARG A 1 93 ? 29.832 30.022 -28.715 1.00 39.22 93 ARG A CA 1
ATOM 805 C C . ARG A 1 93 ? 29.944 31.512 -28.435 1.00 39.22 93 ARG A C 1
ATOM 807 O O . ARG A 1 93 ? 28.945 32.177 -28.206 1.00 39.22 93 ARG A O 1
ATOM 814 N N . SER A 1 94 ? 31.183 31.972 -28.362 1.00 43.41 94 SER A N 1
ATOM 815 C CA . SER A 1 94 ? 31.545 33.371 -28.513 1.00 43.41 94 SER A CA 1
ATOM 816 C C . SER A 1 94 ? 31.539 33.696 -30.004 1.00 43.41 94 SER A C 1
ATOM 818 O O . SER A 1 94 ? 32.349 33.161 -30.763 1.00 43.41 94 SER A O 1
ATOM 820 N N . ASP A 1 95 ? 30.601 34.548 -30.401 1.00 47.06 95 ASP A N 1
ATOM 821 C CA . ASP A 1 95 ? 30.783 35.476 -31.508 1.00 47.06 95 ASP A CA 1
ATOM 822 C C . ASP A 1 95 ? 31.987 36.357 -31.175 1.00 47.06 95 ASP A C 1
ATOM 824 O O . ASP A 1 95 ? 31.919 37.119 -30.219 1.00 47.06 95 ASP A O 1
ATOM 828 N N . HIS A 1 96 ? 33.101 36.182 -31.886 1.00 40.56 96 HIS A N 1
ATOM 829 C CA . HIS A 1 96 ? 34.105 37.217 -32.138 1.00 40.56 96 HIS A CA 1
ATOM 830 C C . HIS A 1 96 ? 35.172 36.695 -33.124 1.00 40.56 96 HIS A C 1
ATOM 832 O O . HIS A 1 96 ? 35.670 35.578 -33.006 1.00 40.56 96 HIS A O 1
ATOM 838 N N . ASP A 1 97 ? 35.493 37.554 -34.092 1.00 39.84 97 ASP A N 1
ATOM 839 C CA . ASP A 1 97 ? 36.747 37.640 -34.851 1.00 39.84 97 ASP A CA 1
ATOM 840 C C . ASP A 1 97 ? 36.993 36.705 -36.049 1.00 39.84 97 ASP A C 1
ATOM 842 O O . ASP A 1 97 ? 37.652 35.669 -35.977 1.00 39.84 97 ASP A O 1
ATOM 846 N N . ARG A 1 98 ? 36.612 37.202 -37.237 1.00 40.47 98 ARG A N 1
ATOM 847 C CA . ARG A 1 98 ? 37.421 37.056 -38.464 1.00 40.47 98 ARG A CA 1
ATOM 848 C C . ARG A 1 98 ? 37.455 38.354 -39.271 1.00 40.47 98 ARG A C 1
ATOM 850 O O . ARG A 1 98 ? 36.891 38.440 -40.359 1.00 40.47 98 ARG A O 1
ATOM 857 N N . ARG A 1 99 ? 38.165 39.357 -38.759 1.00 43.81 99 ARG A N 1
ATOM 858 C CA . ARG A 1 99 ? 38.800 40.400 -39.575 1.00 43.81 99 ARG A CA 1
ATOM 859 C C . ARG A 1 99 ? 40.155 40.743 -38.955 1.00 43.81 99 ARG A C 1
ATOM 861 O O . ARG A 1 99 ? 40.223 40.958 -37.757 1.00 43.81 99 ARG A O 1
ATOM 868 N N . ALA A 1 100 ? 41.168 40.833 -39.819 1.00 42.16 100 ALA A N 1
ATOM 869 C CA . ALA A 1 100 ? 42.535 41.323 -39.595 1.00 42.16 100 ALA A CA 1
ATOM 870 C C . ALA A 1 100 ? 43.626 40.262 -39.346 1.00 42.16 100 ALA A C 1
ATOM 872 O O . ALA A 1 100 ? 44.015 39.972 -38.223 1.00 42.16 100 ALA A O 1
ATOM 873 N N . SER A 1 101 ? 44.227 39.783 -40.439 1.00 40.69 101 SER A N 1
ATOM 874 C CA . SER A 1 101 ? 45.648 39.415 -40.462 1.00 40.69 101 SER A CA 1
ATOM 875 C C . SER A 1 101 ? 46.246 39.810 -41.816 1.00 40.69 101 SER A C 1
ATOM 877 O O . SER A 1 101 ? 46.440 38.990 -42.710 1.00 40.69 101 SER A O 1
ATOM 879 N N . ALA A 1 102 ? 46.492 41.105 -41.986 1.00 39.72 102 ALA A N 1
ATOM 880 C CA . ALA A 1 102 ? 47.394 41.614 -43.006 1.00 39.72 102 ALA A CA 1
ATOM 881 C C . ALA A 1 102 ? 48.389 42.535 -42.301 1.00 39.72 102 ALA A C 1
ATOM 883 O O . ALA A 1 102 ? 47.979 43.584 -41.805 1.00 39.72 102 ALA A O 1
ATOM 884 N N . LYS A 1 103 ? 49.656 42.089 -42.275 1.00 36.38 103 LYS A N 1
ATOM 885 C CA . LYS A 1 103 ? 50.933 42.809 -42.072 1.00 36.38 103 LYS A CA 1
ATOM 886 C C . LYS A 1 103 ? 51.831 42.097 -41.053 1.00 36.38 103 LYS A C 1
ATOM 888 O O . LYS A 1 103 ? 51.689 42.292 -39.855 1.00 36.38 103 LYS A O 1
ATOM 893 N N . CYS A 1 104 ? 52.808 41.347 -41.558 1.00 29.27 104 CYS A N 1
ATOM 894 C CA . CYS A 1 104 ? 54.209 41.666 -41.288 1.00 29.27 104 CYS A CA 1
ATOM 895 C C . CYS A 1 104 ? 55.106 41.016 -42.351 1.00 29.27 104 CYS A C 1
ATOM 897 O O . CYS A 1 104 ? 54.977 39.830 -42.648 1.00 29.27 104 CYS A O 1
ATOM 899 N N . SER A 1 105 ? 55.960 41.839 -42.952 1.00 40.72 105 SER A N 1
ATOM 900 C CA . SER A 1 105 ? 56.995 41.497 -43.934 1.00 40.72 105 SER A CA 1
ATOM 901 C C . SER A 1 105 ? 58.176 40.774 -43.265 1.00 40.72 105 SER A C 1
ATOM 903 O O . SER A 1 105 ? 58.308 40.836 -42.043 1.00 40.72 105 SER A O 1
ATOM 905 N N . PRO A 1 106 ? 59.099 40.182 -44.047 1.00 47.09 106 PRO A N 1
ATOM 906 C CA . PRO A 1 106 ? 60.404 40.845 -44.111 1.00 47.09 106 PRO A CA 1
ATOM 907 C C . PRO A 1 106 ? 61.103 40.820 -45.486 1.00 47.09 106 PRO A C 1
ATOM 909 O O . PRO A 1 106 ? 60.990 39.899 -46.287 1.00 47.09 106 PRO A O 1
ATOM 912 N N . SER A 1 107 ? 61.844 41.908 -45.693 1.00 39.47 107 SER A N 1
ATOM 913 C CA . SER A 1 107 ? 63.019 42.144 -46.541 1.00 39.47 107 SER A CA 1
ATOM 914 C C . SER A 1 107 ? 63.705 40.958 -47.241 1.00 39.47 107 SER A C 1
ATOM 916 O O . SER A 1 107 ? 64.280 40.114 -46.561 1.00 39.47 107 SER A O 1
ATOM 918 N N . VAL A 1 108 ? 63.862 41.045 -48.572 1.00 45.31 108 VAL A N 1
ATOM 919 C CA . VAL A 1 108 ? 65.124 40.724 -49.275 1.00 45.31 108 VAL A CA 1
ATOM 920 C C . VAL A 1 108 ? 65.297 41.663 -50.476 1.00 45.31 108 VAL A C 1
ATOM 922 O O . VAL A 1 108 ? 64.423 41.802 -51.329 1.00 45.31 108 VAL A O 1
ATOM 925 N N . GLN A 1 109 ? 66.456 42.314 -50.511 1.00 42.22 109 GLN A N 1
ATOM 926 C CA . GLN A 1 109 ? 66.985 43.162 -51.573 1.00 42.22 109 GLN A CA 1
ATOM 927 C C . GLN A 1 109 ? 67.102 42.407 -52.904 1.00 42.22 109 GLN A C 1
ATOM 929 O O . GLN A 1 109 ? 67.790 41.393 -52.946 1.00 42.22 109 GLN A O 1
ATOM 934 N N . ARG A 1 110 ? 66.602 42.966 -54.014 1.00 41.00 110 ARG A N 1
ATOM 935 C CA . ARG A 1 110 ? 67.226 42.801 -55.342 1.00 41.00 110 ARG A CA 1
ATOM 936 C C . ARG A 1 110 ? 67.001 44.032 -56.224 1.00 41.00 110 ARG A C 1
ATOM 938 O O . ARG A 1 110 ? 65.981 44.179 -56.877 1.00 41.00 110 ARG A O 1
ATOM 945 N N . ARG A 1 111 ? 68.008 44.906 -56.162 1.00 39.44 111 ARG A N 1
ATOM 946 C CA . ARG A 1 111 ? 68.668 45.641 -57.253 1.00 39.44 111 ARG A CA 1
ATOM 947 C C . ARG A 1 111 ? 67.859 45.912 -58.530 1.00 39.44 111 ARG A C 1
ATOM 949 O O . ARG A 1 111 ? 67.535 45.009 -59.294 1.00 39.44 111 ARG A O 1
ATOM 956 N N . SER A 1 112 ? 67.729 47.206 -58.800 1.00 41.94 112 SER A N 1
ATOM 957 C CA . SER A 1 112 ? 67.563 47.827 -60.111 1.00 41.94 112 SER A CA 1
ATOM 958 C C . SER A 1 112 ? 68.414 47.170 -61.205 1.00 41.94 112 SER A C 1
ATOM 960 O O . SER A 1 112 ? 69.595 46.891 -60.978 1.00 41.94 112 SER A O 1
ATOM 962 N N . PRO A 1 113 ? 67.881 47.091 -62.432 1.00 48.88 113 PRO A N 1
ATOM 963 C CA . PRO A 1 113 ? 68.673 47.323 -63.619 1.00 48.88 113 PRO A CA 1
ATOM 964 C C . PRO A 1 113 ? 68.179 48.594 -64.307 1.00 48.88 113 PRO A C 1
ATOM 966 O O . PRO A 1 113 ? 67.118 48.646 -64.925 1.00 48.88 113 PRO A O 1
ATOM 969 N N . ASP A 1 114 ? 69.015 49.613 -64.171 1.00 44.09 114 ASP A N 1
ATOM 970 C CA . ASP A 1 114 ? 69.239 50.659 -65.153 1.00 44.09 114 ASP A CA 1
ATOM 971 C C . ASP A 1 114 ? 69.131 50.104 -66.588 1.00 44.09 114 ASP A C 1
ATOM 973 O O . ASP A 1 114 ? 69.909 49.239 -66.999 1.00 44.09 114 ASP A O 1
ATOM 977 N N . ARG A 1 115 ? 68.139 50.575 -67.347 1.00 44.25 115 ARG A N 1
ATOM 978 C CA . ARG A 1 115 ? 68.132 50.500 -68.811 1.00 44.25 115 ARG A CA 1
ATOM 979 C C . ARG A 1 115 ? 67.622 51.818 -69.369 1.00 44.25 115 ARG A C 1
ATOM 981 O O . ARG A 1 115 ? 66.462 51.966 -69.736 1.00 44.25 115 ARG A O 1
ATOM 988 N N . ARG A 1 116 ? 68.536 52.785 -69.380 1.00 44.84 116 ARG A N 1
ATOM 989 C CA . ARG A 1 116 ? 68.849 53.646 -70.530 1.00 44.84 116 ARG A CA 1
ATOM 990 C C . ARG A 1 116 ? 67.739 53.738 -71.586 1.00 44.84 116 ARG A C 1
ATOM 992 O O . ARG A 1 116 ? 67.605 52.886 -72.462 1.00 44.84 116 ARG A O 1
ATOM 999 N N . ARG A 1 117 ? 67.032 54.869 -71.531 1.00 42.06 117 ARG A N 1
ATOM 1000 C CA . ARG A 1 117 ? 66.467 55.568 -72.692 1.00 42.06 117 ARG A CA 1
ATOM 1001 C C . ARG A 1 117 ? 67.561 55.689 -73.763 1.00 42.06 117 ARG A C 1
ATOM 1003 O O . ARG A 1 117 ? 68.472 56.497 -73.616 1.00 42.06 117 ARG A O 1
ATOM 1010 N N . GLY A 1 118 ? 67.483 54.874 -74.807 1.00 38.41 118 GLY A N 1
ATOM 1011 C CA . GLY A 1 118 ? 68.143 55.137 -76.084 1.00 38.41 118 GLY A CA 1
ATOM 1012 C C . GLY A 1 118 ? 67.126 55.768 -77.039 1.00 38.41 118 GLY A C 1
ATOM 1013 O O . GLY A 1 118 ? 65.995 55.279 -77.092 1.00 38.41 118 GLY A O 1
ATOM 1014 N N . PRO A 1 119 ? 67.467 56.842 -77.772 1.00 49.03 119 PRO A N 1
ATOM 1015 C CA . PRO A 1 119 ? 66.649 57.307 -78.875 1.00 49.03 119 PRO A CA 1
ATOM 1016 C C . PRO A 1 119 ? 66.960 56.416 -80.082 1.00 49.03 119 PRO A C 1
ATOM 1018 O O . PRO A 1 119 ? 68.075 56.427 -80.595 1.00 49.03 119 PRO A O 1
ATOM 1021 N N . ALA A 1 120 ? 65.986 55.627 -80.521 1.00 40.97 120 ALA A N 1
ATOM 1022 C CA . ALA A 1 120 ? 66.009 55.050 -81.856 1.00 40.97 120 ALA A CA 1
ATOM 1023 C C . ALA A 1 120 ? 64.976 55.804 -82.689 1.00 40.97 120 ALA A C 1
ATOM 1025 O O . ALA A 1 120 ? 63.768 55.675 -82.493 1.00 40.97 120 ALA A O 1
ATOM 1026 N N . SER A 1 121 ? 65.496 56.641 -83.580 1.00 43.00 121 SER A N 1
ATOM 1027 C CA . SER A 1 121 ? 64.844 57.024 -84.822 1.00 43.00 121 SER A CA 1
ATOM 1028 C C . SER A 1 121 ? 64.304 55.774 -85.522 1.00 43.00 121 SER A C 1
ATOM 1030 O O . SER A 1 121 ? 64.980 54.748 -85.583 1.00 43.00 121 SER A O 1
ATOM 1032 N N . GLY A 1 122 ? 63.080 55.835 -86.044 1.00 38.91 122 GLY A N 1
ATOM 1033 C CA . GLY A 1 122 ? 62.530 54.681 -86.743 1.00 38.91 122 GLY A CA 1
ATOM 1034 C C . GLY A 1 122 ? 61.065 54.801 -87.117 1.00 38.91 122 GLY A C 1
ATOM 1035 O O . GLY A 1 122 ? 60.223 54.162 -86.505 1.00 38.91 122 GLY A O 1
ATOM 1036 N N . SER A 1 123 ? 60.819 55.560 -88.180 1.00 41.34 123 SER A N 1
ATOM 1037 C CA . SER A 1 123 ? 59.773 55.296 -89.170 1.00 41.34 123 SER A CA 1
ATOM 1038 C C . SER A 1 123 ? 58.309 55.444 -88.742 1.00 41.34 123 SER A C 1
ATOM 1040 O O . SER A 1 123 ? 57.641 54.520 -88.281 1.00 41.34 123 SER A O 1
ATOM 1042 N N . ASP A 1 124 ? 57.783 56.626 -89.054 1.00 49.84 124 ASP A N 1
ATOM 1043 C CA . ASP A 1 124 ? 56.402 56.822 -89.481 1.00 49.84 124 ASP A CA 1
ATOM 1044 C C . ASP A 1 124 ? 56.184 56.019 -90.782 1.00 49.84 124 ASP A C 1
ATOM 1046 O O . ASP A 1 124 ? 56.594 56.425 -91.867 1.00 49.84 124 ASP A O 1
ATOM 1050 N N . SER A 1 125 ? 55.659 54.801 -90.667 1.00 48.16 125 SER A N 1
ATOM 1051 C CA . SER A 1 125 ? 55.057 54.027 -91.768 1.00 48.16 125 SER A CA 1
ATOM 1052 C C . SER A 1 125 ? 54.489 52.726 -91.211 1.00 48.16 125 SER A C 1
ATOM 1054 O O . SER A 1 125 ? 55.172 51.718 -91.138 1.00 48.16 125 SER A O 1
ATOM 1056 N N . ASP A 1 126 ? 53.249 52.788 -90.719 1.00 49.19 126 ASP A N 1
ATOM 1057 C CA . ASP A 1 126 ? 52.217 51.759 -90.945 1.00 49.19 126 ASP A CA 1
ATOM 1058 C C . ASP A 1 126 ? 51.036 51.955 -89.990 1.00 49.19 126 ASP A C 1
ATOM 1060 O O . ASP A 1 126 ? 50.743 51.167 -89.087 1.00 49.19 126 ASP A O 1
ATOM 1064 N N . ARG A 1 127 ? 50.252 53.004 -90.251 1.00 50.59 127 ARG A N 1
ATOM 1065 C CA . ARG A 1 127 ? 48.890 53.124 -89.706 1.00 50.59 127 ARG A CA 1
ATOM 1066 C C . ARG A 1 127 ? 47.913 52.083 -90.293 1.00 50.59 127 ARG A C 1
ATOM 1068 O O . ARG A 1 127 ? 46.765 52.033 -89.857 1.00 50.59 127 ARG A O 1
ATOM 1075 N N . SER A 1 128 ? 48.372 51.201 -91.187 1.00 51.75 128 SER A N 1
ATOM 1076 C CA . SER A 1 128 ? 47.557 50.174 -91.856 1.00 51.75 128 SER A CA 1
ATOM 1077 C C . SER A 1 128 ? 47.688 48.754 -91.268 1.00 51.75 128 SER A C 1
ATOM 1079 O O . SER A 1 128 ? 46.800 47.937 -91.493 1.00 51.75 128 SER A O 1
ATOM 1081 N N . SER A 1 129 ? 48.706 48.447 -90.444 1.00 53.09 129 SER A N 1
ATOM 1082 C CA . SER A 1 129 ? 48.914 47.098 -89.856 1.00 53.09 129 SER A CA 1
ATOM 1083 C C . SER A 1 129 ? 48.442 46.949 -88.392 1.00 53.09 129 SER A C 1
ATOM 1085 O O . SER A 1 129 ? 48.265 45.839 -87.882 1.00 53.09 129 SER A O 1
ATOM 1087 N N . SER A 1 130 ? 48.155 48.070 -87.719 1.00 56.06 130 SER A N 1
ATOM 1088 C CA . SER A 1 130 ? 47.658 48.139 -86.333 1.00 56.06 130 SER A CA 1
ATOM 1089 C C . SER A 1 130 ? 46.251 47.541 -86.159 1.00 56.06 130 SER A C 1
ATOM 1091 O O . SER A 1 130 ? 46.006 46.787 -85.213 1.00 56.06 130 SER A O 1
ATOM 1093 N N . ARG A 1 131 ? 45.338 47.796 -87.109 1.00 61.34 131 ARG A N 1
ATOM 1094 C CA . ARG A 1 131 ? 43.970 47.243 -87.082 1.00 61.34 131 ARG A CA 1
ATOM 1095 C C . ARG A 1 131 ? 43.952 45.725 -87.252 1.00 61.34 131 ARG A C 1
ATOM 1097 O O . ARG A 1 131 ? 43.201 45.054 -86.555 1.00 61.34 131 ARG A O 1
ATOM 1104 N N . HIS A 1 132 ? 44.810 45.172 -88.109 1.00 64.19 132 HIS A N 1
ATOM 1105 C CA . HIS A 1 132 ? 44.880 43.724 -88.321 1.00 64.19 132 HIS A CA 1
ATOM 1106 C C . HIS A 1 132 ? 45.371 42.981 -87.067 1.00 64.19 132 HIS A C 1
ATOM 1108 O O . HIS A 1 132 ? 44.745 42.011 -86.645 1.00 64.19 132 HIS A O 1
ATOM 1114 N N . ARG A 1 133 ? 46.403 43.497 -86.380 1.00 66.06 133 ARG A N 1
ATOM 1115 C CA . ARG A 1 133 ? 46.849 42.947 -85.084 1.00 66.06 133 ARG A CA 1
ATOM 1116 C C . ARG A 1 133 ? 45.817 43.117 -83.966 1.00 66.06 133 ARG A C 1
ATOM 1118 O O . ARG A 1 133 ? 45.765 42.286 -83.066 1.00 66.06 133 ARG A O 1
ATOM 1125 N N . GLN A 1 134 ? 45.014 44.184 -83.976 1.00 71.38 134 GLN A N 1
ATOM 1126 C CA . GLN A 1 134 ? 43.923 44.357 -83.008 1.00 71.38 134 GLN A CA 1
ATOM 1127 C C . GLN A 1 134 ? 42.784 43.360 -83.238 1.00 71.38 134 GLN A C 1
ATOM 1129 O O . GLN A 1 134 ? 42.265 42.827 -82.261 1.00 71.38 134 GLN A O 1
ATOM 1134 N N . LEU A 1 135 ? 42.444 43.069 -84.497 1.00 74.19 135 LEU A N 1
ATOM 1135 C CA . LEU A 1 135 ? 41.442 42.061 -84.851 1.00 74.19 135 LEU A CA 1
ATOM 1136 C C . LEU A 1 135 ? 41.915 40.643 -84.508 1.00 74.19 135 LEU A C 1
ATOM 1138 O O . LEU A 1 135 ? 41.163 39.909 -83.880 1.00 74.19 135 LEU A O 1
ATOM 1142 N N . GLN A 1 136 ? 43.172 40.294 -84.805 1.00 74.19 136 GLN A N 1
ATOM 1143 C CA . GLN A 1 136 ? 43.758 39.010 -84.390 1.00 74.19 136 GLN A CA 1
ATOM 1144 C C . GLN A 1 136 ? 43.763 38.859 -82.865 1.00 74.19 136 GLN A C 1
ATOM 1146 O O . GLN A 1 136 ? 43.275 37.872 -82.339 1.00 74.19 136 GLN A O 1
ATOM 1151 N N . ARG A 1 137 ? 44.183 39.893 -82.122 1.00 75.94 137 ARG A N 1
ATOM 1152 C CA . ARG A 1 137 ? 44.128 39.873 -80.649 1.00 75.94 137 ARG A CA 1
ATOM 1153 C C . ARG A 1 137 ? 42.707 39.801 -80.094 1.00 75.94 137 ARG A C 1
ATOM 1155 O O . ARG A 1 137 ? 42.540 39.333 -78.974 1.00 75.94 137 ARG A O 1
ATOM 1162 N N . ALA A 1 138 ? 41.707 40.329 -80.797 1.00 77.94 138 ALA A N 1
ATOM 1163 C CA . ALA A 1 138 ? 40.309 40.197 -80.398 1.00 77.94 138 ALA A CA 1
ATOM 1164 C C . ALA A 1 138 ? 39.810 38.763 -80.633 1.00 77.94 138 ALA A C 1
ATOM 1166 O O . ALA A 1 138 ? 39.198 38.194 -79.737 1.00 77.94 138 ALA A O 1
ATOM 1167 N N . GLN A 1 139 ? 40.164 38.157 -81.770 1.00 79.00 139 GLN A N 1
ATOM 1168 C CA . GLN A 1 139 ? 39.871 36.755 -82.081 1.00 79.00 139 GLN A CA 1
ATOM 1169 C C . GLN A 1 139 ? 40.550 35.801 -81.088 1.00 79.00 139 GLN A C 1
ATOM 1171 O O . GLN A 1 139 ? 39.872 34.977 -80.484 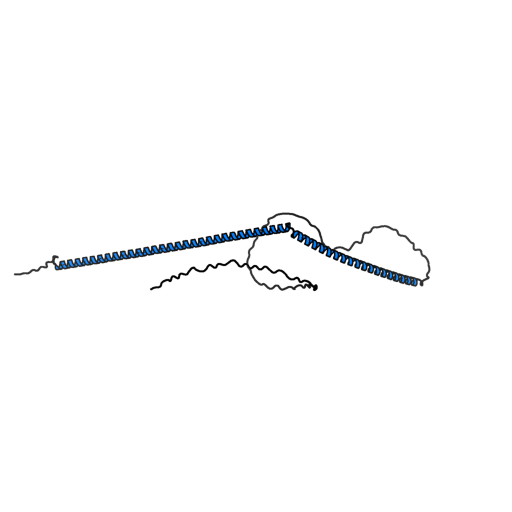1.00 79.00 139 GLN A O 1
ATOM 1176 N N . ASP A 1 140 ? 41.840 35.995 -80.806 1.00 83.06 140 ASP A N 1
ATOM 1177 C CA . ASP A 1 140 ? 42.577 35.208 -79.811 1.00 83.06 140 ASP A CA 1
ATOM 1178 C C . ASP A 1 140 ? 41.956 35.348 -78.412 1.00 83.06 140 ASP A C 1
ATOM 1180 O O . ASP A 1 140 ? 41.843 34.377 -77.666 1.00 83.06 140 ASP A O 1
ATOM 1184 N N . LYS A 1 141 ? 41.517 36.558 -78.033 1.00 83.06 141 LYS A N 1
ATOM 1185 C CA . LYS A 1 141 ? 40.824 36.789 -76.755 1.00 83.06 141 LYS A CA 1
ATOM 1186 C C . LYS A 1 141 ? 39.490 36.054 -76.692 1.00 83.06 141 LYS A C 1
ATOM 1188 O O . LYS A 1 141 ? 39.212 35.434 -75.669 1.00 83.06 141 LYS A O 1
ATOM 1193 N N . GLU A 1 142 ? 38.691 36.092 -77.755 1.00 83.56 142 GLU A N 1
ATOM 1194 C CA . GLU A 1 142 ? 37.427 35.355 -77.821 1.00 83.56 142 GLU A CA 1
ATOM 1195 C C . GLU A 1 142 ? 37.645 33.838 -77.760 1.00 83.56 142 GLU A C 1
ATOM 1197 O O . GLU A 1 142 ? 36.909 33.135 -77.067 1.00 83.56 142 GLU A O 1
ATOM 1202 N N . GLU A 1 143 ? 38.670 33.315 -78.434 1.00 84.25 143 GLU A N 1
ATOM 1203 C CA . GLU A 1 143 ? 39.023 31.895 -78.375 1.00 84.25 143 GLU A CA 1
ATOM 1204 C C . GLU A 1 143 ? 39.496 31.477 -76.978 1.00 84.25 143 GLU A C 1
ATOM 1206 O O . GLU A 1 143 ? 39.039 30.460 -76.446 1.00 84.25 143 GLU A O 1
ATOM 1211 N N . ILE A 1 144 ? 40.336 32.289 -76.329 1.00 85.31 144 ILE A N 1
ATOM 1212 C CA . ILE A 1 144 ? 40.774 32.067 -74.944 1.00 85.31 144 ILE A CA 1
ATOM 1213 C C . ILE A 1 144 ? 39.578 32.113 -73.985 1.00 85.31 144 ILE A C 1
ATOM 1215 O O . ILE A 1 144 ? 39.468 31.261 -73.099 1.00 85.31 144 ILE A O 1
ATOM 1219 N N . GLU A 1 145 ? 38.652 33.058 -74.157 1.00 86.75 145 GLU A N 1
ATOM 1220 C CA . GLU A 1 145 ? 37.441 33.142 -73.340 1.00 86.75 145 GLU A CA 1
ATOM 1221 C C . GLU A 1 145 ? 36.544 31.916 -73.532 1.00 86.75 145 GLU A C 1
ATOM 1223 O O . GLU A 1 145 ? 36.109 31.333 -72.534 1.00 86.75 145 GLU A O 1
ATOM 1228 N N . ARG A 1 146 ? 36.345 31.444 -74.771 1.00 86.69 146 ARG A N 1
ATOM 1229 C CA . ARG A 1 146 ? 35.587 30.215 -75.071 1.00 86.69 146 ARG A CA 1
ATOM 1230 C C . ARG A 1 146 ? 36.236 28.974 -74.461 1.00 86.69 146 ARG A C 1
ATOM 1232 O O . ARG A 1 146 ? 35.542 28.180 -73.825 1.00 86.69 146 ARG A O 1
ATOM 1239 N N . LEU A 1 147 ? 37.556 28.820 -74.581 1.00 89.69 147 LEU A N 1
ATOM 1240 C CA . LEU A 1 147 ? 38.294 27.720 -73.951 1.00 89.69 147 LEU A CA 1
ATOM 1241 C C . LEU A 1 147 ? 38.218 27.793 -72.420 1.00 89.69 147 LEU A C 1
ATOM 1243 O O . LEU A 1 147 ? 38.020 26.770 -71.762 1.00 89.69 147 LEU A O 1
ATOM 1247 N N . SER A 1 148 ? 38.299 28.994 -71.841 1.00 91.19 148 SER A N 1
ATOM 1248 C CA . SER A 1 148 ? 38.157 29.197 -70.395 1.00 91.19 148 SER A CA 1
ATOM 1249 C C . SER A 1 148 ? 36.736 28.899 -69.901 1.00 91.19 148 SER A C 1
ATOM 1251 O O . SER A 1 148 ? 36.567 28.307 -68.834 1.00 91.19 148 SER A O 1
ATOM 1253 N N . ALA A 1 149 ? 35.707 29.241 -70.683 1.00 90.06 149 ALA A N 1
ATOM 1254 C CA . ALA A 1 149 ? 34.313 28.943 -70.383 1.00 90.06 149 ALA A CA 1
ATOM 1255 C C . ALA A 1 149 ? 34.043 27.434 -70.466 1.00 90.06 149 ALA A C 1
ATOM 1257 O O . ALA A 1 149 ? 33.444 26.874 -69.548 1.00 90.06 149 ALA A O 1
ATOM 1258 N N . ALA A 1 150 ? 34.569 26.757 -71.490 1.00 90.81 150 ALA A N 1
ATOM 1259 C CA . ALA A 1 150 ? 34.505 25.303 -71.613 1.00 90.81 150 ALA A CA 1
ATOM 1260 C C . ALA A 1 150 ? 35.253 24.595 -70.466 1.00 90.81 150 ALA A C 1
ATOM 1262 O O . ALA A 1 150 ? 34.763 23.609 -69.918 1.00 90.81 150 ALA A O 1
ATOM 1263 N N . ALA A 1 151 ? 36.411 25.112 -70.041 1.00 91.44 151 ALA A N 1
ATOM 1264 C CA . ALA A 1 151 ? 37.137 24.593 -68.881 1.00 91.44 151 ALA A CA 1
ATOM 1265 C C . ALA A 1 151 ? 36.352 24.787 -67.571 1.00 91.44 151 ALA A C 1
ATOM 1267 O O . ALA A 1 151 ? 36.290 23.870 -66.751 1.00 91.44 151 ALA A O 1
ATOM 1268 N N . ARG A 1 152 ? 35.694 25.942 -67.386 1.00 91.31 152 ARG A N 1
ATOM 1269 C CA . ARG A 1 152 ? 34.799 26.196 -66.242 1.00 91.31 152 ARG A CA 1
ATOM 1270 C C . ARG A 1 152 ? 33.593 25.257 -66.243 1.00 91.31 152 ARG A C 1
ATOM 1272 O O . ARG A 1 152 ? 33.254 24.732 -65.189 1.00 91.31 152 ARG A O 1
ATOM 1279 N N . GLN A 1 153 ? 32.982 25.003 -67.399 1.00 91.12 153 GLN A N 1
ATOM 1280 C CA . GLN A 1 153 ? 31.882 24.041 -67.530 1.00 91.12 153 GLN A CA 1
ATOM 1281 C C . GLN A 1 153 ? 32.330 22.625 -67.159 1.00 91.12 153 GLN A C 1
ATOM 1283 O O . GLN A 1 153 ? 31.716 22.007 -66.294 1.00 91.12 153 GLN A O 1
ATOM 1288 N N . LYS A 1 154 ? 33.464 22.157 -67.696 1.00 93.19 154 LYS A N 1
ATOM 1289 C CA . LYS A 1 154 ? 34.047 20.857 -67.325 1.00 93.19 154 LYS A CA 1
ATOM 1290 C C . LYS A 1 154 ? 34.353 20.765 -65.826 1.00 93.19 154 LYS A C 1
ATOM 1292 O O . LYS A 1 154 ? 34.089 19.736 -65.211 1.00 93.19 154 LYS A O 1
ATOM 1297 N N . ALA A 1 155 ? 34.863 21.835 -65.213 1.00 92.38 155 ALA A N 1
ATOM 1298 C CA . ALA A 1 155 ? 35.116 21.877 -63.772 1.00 92.38 155 ALA A CA 1
ATOM 1299 C C . ALA A 1 155 ? 33.818 21.804 -62.943 1.00 92.38 155 ALA A C 1
ATOM 1301 O O . ALA A 1 155 ? 33.778 21.112 -61.925 1.00 92.38 155 ALA A O 1
ATOM 1302 N N . LEU A 1 156 ? 32.744 22.472 -63.380 1.00 91.94 156 LEU A N 1
ATOM 1303 C CA . LEU A 1 156 ? 31.429 22.396 -62.736 1.00 91.94 156 LEU A CA 1
ATOM 1304 C C . LEU A 1 156 ? 30.799 21.006 -62.878 1.00 91.94 156 LEU A C 1
ATOM 1306 O O . LEU A 1 156 ? 30.250 20.488 -61.907 1.00 91.94 156 LEU A O 1
ATOM 1310 N N . GLU A 1 157 ? 30.912 20.379 -64.047 1.00 92.19 157 GLU A N 1
ATOM 1311 C CA . GLU A 1 157 ? 30.452 19.007 -64.273 1.00 92.19 157 GLU A CA 1
ATOM 1312 C C . GLU A 1 157 ? 31.205 18.015 -63.381 1.00 92.19 157 GLU A C 1
ATOM 1314 O O . GLU A 1 157 ? 30.581 17.202 -62.696 1.00 92.19 157 GLU A O 1
ATOM 1319 N N . GLN A 1 158 ? 32.535 18.129 -63.296 1.00 92.75 158 GLN A N 1
ATOM 1320 C CA . GLN A 1 158 ? 33.348 17.320 -62.385 1.00 92.75 158 GLN A CA 1
ATOM 1321 C C . GLN A 1 158 ? 32.957 17.549 -60.918 1.00 92.75 158 GLN A C 1
ATOM 1323 O O . GLN A 1 158 ? 32.774 16.588 -60.169 1.00 92.75 158 GLN A O 1
ATOM 1328 N N . ALA A 1 159 ? 32.752 18.802 -60.502 1.00 93.25 159 ALA A N 1
ATOM 1329 C CA . ALA A 1 159 ? 32.291 19.123 -59.153 1.00 93.25 159 ALA A CA 1
ATOM 1330 C C . ALA A 1 159 ? 30.893 18.544 -58.863 1.00 93.25 159 ALA A C 1
ATOM 1332 O O . ALA A 1 159 ? 30.657 18.016 -57.773 1.00 93.25 159 ALA A O 1
ATOM 1333 N N . CYS A 1 160 ? 29.980 18.581 -59.839 1.00 93.44 160 CYS A N 1
ATOM 1334 C CA . CYS A 1 160 ? 28.643 17.998 -59.736 1.00 93.44 160 CYS A CA 1
ATOM 1335 C C . CYS A 1 160 ? 28.701 16.468 -59.590 1.00 93.44 160 CYS A C 1
ATOM 1337 O O . CYS A 1 160 ? 28.045 15.903 -58.710 1.00 93.44 160 CYS A O 1
ATOM 1339 N N . LEU A 1 161 ? 29.540 15.790 -60.381 1.00 93.12 161 LEU A N 1
ATOM 1340 C CA . LEU A 1 161 ? 29.752 14.343 -60.282 1.00 93.12 161 LEU A CA 1
ATOM 1341 C C . LEU A 1 161 ? 30.333 13.942 -58.921 1.00 93.12 161 LEU A C 1
ATOM 1343 O O . LEU A 1 161 ? 29.830 13.008 -58.294 1.00 93.12 161 LEU A O 1
ATOM 1347 N N . MET A 1 162 ? 31.325 14.683 -58.422 1.00 93.19 162 MET A N 1
ATOM 1348 C CA . MET A 1 162 ? 31.910 14.443 -57.099 1.00 93.19 162 MET A CA 1
ATOM 1349 C C . MET A 1 162 ? 30.907 14.698 -55.970 1.00 93.19 162 MET A C 1
ATOM 1351 O O . MET A 1 162 ? 30.843 13.923 -55.018 1.00 93.19 162 MET A O 1
ATOM 1355 N N . SER A 1 163 ? 30.078 15.741 -56.076 1.00 92.25 163 SER A N 1
ATOM 1356 C CA . SER A 1 163 ? 28.998 16.001 -55.116 1.00 92.25 163 SER A CA 1
ATOM 1357 C C . SER A 1 163 ? 27.973 14.863 -55.100 1.00 92.25 163 SER A C 1
ATOM 1359 O O . SER A 1 163 ? 27.603 14.377 -54.031 1.00 92.25 163 SER A O 1
ATOM 1361 N N . ARG A 1 164 ? 27.579 14.358 -56.276 1.00 93.69 164 ARG A N 1
ATOM 1362 C CA . ARG A 1 164 ? 26.675 13.206 -56.397 1.00 93.69 164 ARG A CA 1
ATOM 1363 C C . ARG A 1 164 ? 27.289 11.928 -55.827 1.00 93.69 164 ARG A C 1
ATOM 1365 O O . ARG A 1 164 ? 26.565 11.127 -55.237 1.00 93.69 164 ARG A O 1
ATOM 1372 N N . HIS A 1 165 ? 28.595 11.725 -55.999 1.00 94.81 165 HIS A N 1
ATOM 1373 C CA . HIS A 1 165 ? 29.314 10.601 -55.402 1.00 94.81 165 HIS A CA 1
ATOM 1374 C C . HIS A 1 165 ? 29.279 10.670 -53.874 1.00 94.81 165 HIS A C 1
ATOM 1376 O O . HIS A 1 165 ? 28.793 9.737 -53.240 1.00 94.81 165 HIS A O 1
ATOM 1382 N N . ARG A 1 166 ? 29.661 11.818 -53.301 1.00 95.12 166 ARG A N 1
ATOM 1383 C CA . ARG A 1 166 ? 29.618 12.058 -51.850 1.00 95.12 166 ARG A CA 1
ATOM 1384 C C . ARG A 1 166 ? 28.218 11.850 -51.280 1.00 95.12 166 ARG A C 1
ATOM 1386 O O . ARG A 1 166 ? 28.058 11.128 -50.306 1.00 95.12 166 ARG A O 1
ATOM 1393 N N . ALA A 1 167 ? 27.187 12.383 -51.937 1.00 95.25 167 ALA A N 1
ATOM 1394 C CA . ALA A 1 167 ? 25.802 12.192 -51.505 1.00 95.25 167 ALA A CA 1
ATOM 1395 C C . ALA A 1 167 ? 25.384 10.708 -51.491 1.00 95.25 167 ALA A C 1
ATOM 1397 O O . ALA A 1 167 ? 24.662 10.268 -50.597 1.00 95.25 167 ALA A O 1
ATOM 1398 N N . ARG A 1 168 ? 25.843 9.908 -52.463 1.00 95.75 168 ARG A N 1
ATOM 1399 C CA . ARG A 1 168 ? 25.592 8.457 -52.486 1.00 95.75 168 ARG A CA 1
ATOM 1400 C C . ARG A 1 168 ? 26.329 7.733 -51.362 1.00 95.75 168 ARG A C 1
ATOM 1402 O O . ARG A 1 168 ? 25.757 6.822 -50.769 1.00 95.75 168 ARG A O 1
ATOM 1409 N N . GLU A 1 169 ? 27.569 8.114 -51.080 1.00 96.19 169 GLU A N 1
ATOM 1410 C CA . GLU A 1 169 ? 28.358 7.549 -49.982 1.00 96.19 169 GLU A CA 1
ATOM 1411 C C . GLU A 1 169 ? 27.750 7.886 -48.622 1.00 96.19 169 GLU A C 1
ATOM 1413 O O . GLU A 1 169 ? 27.590 6.992 -47.800 1.00 96.19 169 GLU A O 1
ATOM 1418 N N . GLU A 1 170 ? 27.315 9.129 -48.414 1.00 95.12 170 GLU A N 1
ATOM 1419 C CA . GLU A 1 170 ? 26.635 9.551 -47.187 1.00 95.12 170 GLU A CA 1
ATOM 1420 C C . GLU A 1 170 ? 25.336 8.773 -46.955 1.00 95.12 170 GLU A C 1
ATOM 1422 O O . GLU A 1 170 ? 25.071 8.331 -45.839 1.00 95.12 170 GLU A O 1
ATOM 1427 N N . LEU A 1 171 ? 24.527 8.555 -47.998 1.00 95.69 171 LEU A N 1
ATOM 1428 C CA . LEU A 1 171 ? 23.317 7.738 -47.879 1.00 95.69 171 LEU A CA 1
ATOM 1429 C C . LEU A 1 171 ? 23.643 6.280 -47.537 1.00 95.69 171 LEU A C 1
ATOM 1431 O O . LEU A 1 171 ? 22.966 5.685 -46.701 1.00 95.69 171 LEU A O 1
ATOM 1435 N N . ARG A 1 172 ? 24.687 5.704 -48.145 1.00 93.81 172 ARG A N 1
ATOM 1436 C CA . ARG A 1 172 ? 25.149 4.347 -47.815 1.00 93.81 172 ARG A CA 1
ATOM 1437 C C . ARG A 1 172 ? 25.655 4.263 -46.376 1.00 93.81 172 ARG A C 1
ATOM 1439 O O . ARG A 1 172 ? 25.288 3.327 -45.675 1.00 93.81 172 ARG A O 1
ATOM 1446 N N . ALA A 1 173 ? 26.435 5.245 -45.929 1.00 95.88 173 ALA A N 1
ATOM 1447 C CA . ALA A 1 173 ? 26.936 5.321 -44.562 1.00 95.88 173 ALA A CA 1
ATOM 1448 C C . ALA A 1 173 ? 25.783 5.400 -43.554 1.00 95.88 173 ALA A C 1
ATOM 1450 O O . ALA A 1 173 ? 25.744 4.607 -42.621 1.00 95.88 173 ALA A O 1
ATOM 1451 N N . ARG A 1 174 ? 24.780 6.253 -43.799 1.00 96.44 174 ARG A N 1
ATOM 1452 C CA . ARG A 1 174 ? 23.586 6.348 -42.941 1.00 96.44 174 ARG A CA 1
ATOM 1453 C C . ARG A 1 174 ? 22.806 5.040 -42.863 1.00 96.44 174 ARG A C 1
ATOM 1455 O O . ARG A 1 174 ? 22.415 4.635 -41.779 1.00 96.44 174 ARG A O 1
ATOM 1462 N N . MET A 1 175 ? 22.620 4.348 -43.987 1.00 96.75 175 MET A N 1
ATOM 1463 C CA . MET A 1 175 ? 21.963 3.035 -43.989 1.00 96.75 175 MET A CA 1
ATOM 1464 C C . MET A 1 175 ? 22.736 2.004 -43.150 1.00 96.75 175 MET A C 1
ATOM 1466 O O . MET A 1 175 ? 22.123 1.207 -42.443 1.00 96.75 175 MET A O 1
ATOM 1470 N N . ILE A 1 176 ? 24.072 2.024 -43.204 1.00 97.06 176 ILE A N 1
ATOM 1471 C CA . ILE A 1 176 ? 24.926 1.158 -42.379 1.00 97.06 176 ILE A CA 1
ATOM 1472 C C . ILE A 1 176 ? 24.820 1.550 -40.900 1.00 97.06 176 ILE A C 1
ATOM 1474 O O . ILE A 1 176 ? 24.688 0.676 -40.046 1.00 97.06 176 ILE A O 1
ATOM 1478 N N . GLU A 1 177 ? 24.835 2.842 -40.579 1.00 96.12 177 GLU A N 1
ATOM 1479 C CA . GLU A 1 177 ? 24.675 3.340 -39.208 1.00 96.12 177 GLU A CA 1
ATOM 1480 C C . GLU A 1 177 ? 23.317 2.946 -38.618 1.00 96.12 177 GLU A C 1
ATOM 1482 O O . GLU A 1 177 ? 23.261 2.434 -37.505 1.00 96.12 177 GLU A O 1
ATOM 1487 N N . GLU A 1 178 ? 22.224 3.092 -39.367 1.00 95.38 178 GLU A N 1
ATOM 1488 C CA . GLU A 1 178 ? 20.888 2.692 -38.913 1.00 95.38 178 GLU A CA 1
ATOM 1489 C C . GLU A 1 178 ? 20.795 1.177 -38.680 1.00 95.38 178 GLU A C 1
ATOM 1491 O O . GLU A 1 178 ? 20.265 0.734 -37.661 1.00 95.38 178 GLU A O 1
ATOM 1496 N N . GLN A 1 179 ? 21.353 0.365 -39.583 1.00 95.62 179 GLN A N 1
ATOM 1497 C CA . GLN A 1 179 ? 21.366 -1.093 -39.427 1.00 95.62 179 GLN A CA 1
ATOM 1498 C C . GLN A 1 179 ? 22.251 -1.553 -38.267 1.00 95.62 179 GLN A C 1
ATOM 1500 O O . GLN A 1 179 ? 21.893 -2.486 -37.549 1.00 95.62 179 GLN A O 1
ATOM 1505 N N . THR A 1 180 ? 23.409 -0.925 -38.073 1.00 97.12 180 THR A N 1
ATOM 1506 C CA . THR A 1 180 ? 24.300 -1.256 -36.954 1.00 97.12 180 THR A CA 1
ATOM 1507 C C . THR A 1 180 ? 23.703 -0.803 -35.628 1.00 97.12 180 THR A C 1
ATOM 1509 O O . THR A 1 180 ? 23.724 -1.581 -34.679 1.00 97.12 180 THR A O 1
ATOM 1512 N N . ALA A 1 181 ? 23.079 0.377 -35.568 1.00 97.06 181 ALA A N 1
ATOM 1513 C CA . ALA A 1 181 ? 22.334 0.833 -34.400 1.00 97.06 181 ALA A CA 1
ATOM 1514 C C . ALA A 1 181 ? 21.200 -0.138 -34.041 1.00 97.06 181 ALA A C 1
ATOM 1516 O O . ALA A 1 181 ? 21.109 -0.538 -32.885 1.00 97.06 181 ALA A O 1
ATOM 1517 N N . ALA A 1 182 ? 20.406 -0.584 -35.023 1.00 97.31 182 ALA A N 1
ATOM 1518 C CA . ALA A 1 182 ? 19.332 -1.555 -34.802 1.00 97.31 182 ALA A CA 1
ATOM 1519 C C . ALA A 1 182 ? 19.853 -2.899 -34.255 1.00 97.31 182 ALA A C 1
ATOM 1521 O O . ALA A 1 182 ? 19.315 -3.437 -33.289 1.00 97.31 182 ALA A O 1
ATOM 1522 N N . ARG A 1 183 ? 20.955 -3.420 -34.809 1.00 97.44 183 ARG A N 1
ATOM 1523 C CA . ARG A 1 183 ? 21.585 -4.652 -34.299 1.00 97.44 183 ARG A CA 1
ATOM 1524 C C . ARG A 1 183 ? 22.111 -4.483 -32.878 1.00 97.44 183 ARG A C 1
ATOM 1526 O O . ARG A 1 183 ? 21.973 -5.384 -32.061 1.00 97.44 183 ARG A O 1
ATOM 1533 N N . ILE A 1 184 ? 22.717 -3.336 -32.574 1.00 97.75 184 ILE A N 1
ATOM 1534 C CA . ILE A 1 184 ? 23.212 -3.041 -31.227 1.00 97.75 184 ILE A CA 1
ATOM 1535 C C . ILE A 1 184 ? 22.045 -2.971 -30.239 1.00 97.75 184 ILE A C 1
ATOM 1537 O O . ILE A 1 184 ? 22.153 -3.533 -29.153 1.00 97.75 184 ILE A O 1
ATOM 1541 N N . THR A 1 185 ? 20.929 -2.332 -30.600 1.00 96.62 185 THR A N 1
ATOM 1542 C CA . THR A 1 185 ? 19.752 -2.279 -29.722 1.00 96.62 185 THR A CA 1
ATOM 1543 C C . THR A 1 185 ? 19.178 -3.665 -29.459 1.00 96.62 185 THR A C 1
ATOM 1545 O O . THR A 1 185 ? 18.947 -3.996 -28.302 1.00 96.62 185 THR A O 1
ATOM 1548 N N . GLU A 1 186 ? 19.049 -4.506 -30.488 1.00 97.38 186 GLU A N 1
ATOM 1549 C CA . GLU A 1 186 ? 18.568 -5.885 -30.329 1.00 97.38 186 GLU A CA 1
ATOM 1550 C C . GLU A 1 186 ? 19.495 -6.715 -29.427 1.00 97.38 186 GLU A C 1
ATOM 1552 O O . GLU A 1 186 ? 19.022 -7.439 -28.555 1.00 97.38 186 GLU A O 1
ATOM 1557 N N . LEU A 1 187 ? 20.818 -6.582 -29.578 1.00 97.88 187 LEU A N 1
ATOM 1558 C CA . LEU A 1 187 ? 21.787 -7.272 -28.719 1.00 97.88 187 LEU A CA 1
ATOM 1559 C C . LEU A 1 187 ? 21.710 -6.807 -27.261 1.00 97.88 187 LEU A C 1
ATOM 1561 O O . LEU A 1 187 ? 21.836 -7.621 -26.346 1.00 97.88 187 LEU A O 1
ATOM 1565 N N . ILE A 1 188 ? 21.507 -5.508 -27.030 1.00 97.56 188 ILE A N 1
ATOM 1566 C CA . ILE A 1 188 ? 21.322 -4.971 -25.678 1.00 97.56 188 ILE A CA 1
ATOM 1567 C C . ILE A 1 188 ? 20.032 -5.521 -25.071 1.00 97.56 188 ILE A C 1
ATOM 1569 O O . ILE A 1 188 ? 20.061 -5.983 -23.933 1.00 97.56 188 ILE A O 1
ATOM 1573 N N . GLU A 1 189 ? 18.925 -5.508 -25.813 1.00 97.69 189 GLU A N 1
ATOM 1574 C CA . GLU A 1 189 ? 17.642 -6.051 -25.356 1.00 97.69 189 GLU A CA 1
ATOM 1575 C C . GLU A 1 189 ? 17.759 -7.536 -25.007 1.00 97.69 189 GLU A C 1
ATOM 1577 O O . GLU A 1 189 ? 17.383 -7.932 -23.907 1.00 97.69 189 GLU A O 1
ATOM 1582 N N . GLN A 1 190 ? 18.372 -8.340 -25.880 1.00 97.62 190 GLN A N 1
ATOM 1583 C CA . GLN A 1 190 ? 18.636 -9.756 -25.615 1.00 97.62 190 GLN A CA 1
ATOM 1584 C C . GLN A 1 190 ? 19.478 -9.946 -24.355 1.00 97.62 190 GLN A C 1
ATOM 1586 O O . GLN A 1 190 ? 19.145 -10.771 -23.506 1.00 97.62 190 GLN A O 1
ATOM 1591 N N . ARG A 1 191 ? 20.542 -9.152 -24.188 1.00 96.69 191 ARG A N 1
ATOM 1592 C CA . ARG A 1 191 ? 21.416 -9.275 -23.022 1.00 96.69 191 ARG A CA 1
ATOM 1593 C C . ARG A 1 191 ? 20.718 -8.874 -21.727 1.00 96.69 191 ARG A C 1
ATOM 1595 O O . ARG A 1 191 ? 20.937 -9.507 -20.698 1.00 96.69 191 ARG A O 1
ATOM 1602 N N . VAL A 1 192 ? 19.888 -7.836 -21.761 1.00 97.19 192 VAL A N 1
ATOM 1603 C CA . VAL A 1 192 ? 19.073 -7.421 -20.612 1.00 97.19 192 VAL A CA 1
ATOM 1604 C C . VAL A 1 192 ? 18.056 -8.504 -20.271 1.00 97.19 192 VAL A C 1
ATOM 1606 O O . VAL A 1 192 ? 17.948 -8.876 -19.106 1.00 97.19 192 VAL A O 1
ATOM 1609 N N . ASP A 1 193 ? 17.371 -9.061 -21.266 1.00 96.06 193 ASP A N 1
ATOM 1610 C CA . ASP A 1 193 ? 16.432 -10.166 -21.086 1.00 96.06 193 ASP A CA 1
ATOM 1611 C C . ASP A 1 193 ? 17.101 -11.394 -20.460 1.00 96.06 193 ASP A C 1
ATOM 1613 O O . ASP A 1 193 ? 16.561 -11.981 -19.525 1.00 96.06 193 ASP A O 1
ATOM 1617 N N . GLU A 1 194 ? 18.286 -11.778 -20.937 1.00 96.50 194 GLU A N 1
ATOM 1618 C CA . GLU A 1 194 ? 19.085 -12.867 -20.363 1.00 96.50 194 GLU A CA 1
ATOM 1619 C C . GLU A 1 194 ? 19.450 -12.597 -18.902 1.00 96.50 194 GLU A C 1
ATOM 1621 O O . GLU A 1 194 ? 19.278 -13.467 -18.049 1.00 96.50 194 GLU A O 1
ATOM 1626 N N . VAL A 1 195 ? 19.919 -11.386 -18.592 1.00 94.88 195 VAL A N 1
ATOM 1627 C CA . VAL A 1 195 ? 20.282 -11.002 -17.221 1.00 94.88 195 VAL A CA 1
ATOM 1628 C C . VAL A 1 195 ? 19.052 -11.000 -16.316 1.00 94.88 195 VAL A C 1
ATOM 1630 O O . VAL A 1 195 ? 19.114 -11.524 -15.208 1.00 94.88 195 VAL A O 1
ATOM 1633 N N . MET A 1 196 ? 17.912 -10.491 -16.777 1.00 93.94 196 MET A N 1
ATOM 1634 C CA . MET A 1 196 ? 16.664 -10.500 -16.008 1.00 93.94 196 MET A CA 1
ATOM 1635 C C . MET A 1 196 ? 16.078 -11.909 -15.843 1.00 93.94 196 MET A C 1
ATOM 1637 O O . MET A 1 196 ? 15.398 -12.185 -14.854 1.00 93.94 196 MET A O 1
ATOM 1641 N N . ARG A 1 197 ? 16.344 -12.814 -16.792 1.00 94.69 197 ARG A N 1
ATOM 1642 C CA . ARG A 1 197 ? 16.003 -14.240 -16.688 1.00 94.69 197 ARG A CA 1
ATOM 1643 C C . ARG A 1 197 ? 17.002 -15.037 -15.857 1.00 94.69 197 ARG A C 1
ATOM 1645 O O . ARG A 1 197 ? 16.691 -16.169 -15.502 1.00 94.69 197 ARG A O 1
ATOM 1652 N N . SER A 1 198 ? 18.170 -14.477 -15.550 1.00 96.81 198 SER A N 1
ATOM 1653 C CA . SER A 1 198 ? 19.168 -15.170 -14.746 1.00 96.81 198 SER A CA 1
ATOM 1654 C C . SER A 1 198 ? 18.622 -15.477 -13.354 1.00 96.81 198 SER A C 1
ATOM 1656 O O . SER A 1 198 ? 17.975 -14.643 -12.712 1.00 96.81 198 SER A O 1
ATOM 1658 N N . GLU A 1 199 ? 18.914 -16.685 -12.880 1.00 95.12 199 GLU A N 1
ATOM 1659 C CA . GLU A 1 199 ? 18.434 -17.174 -11.589 1.00 95.12 199 GLU A CA 1
ATOM 1660 C C . GLU A 1 199 ? 18.872 -16.266 -10.441 1.00 95.12 199 GLU A C 1
ATOM 1662 O O . GLU A 1 199 ? 18.093 -16.046 -9.526 1.00 95.12 199 GLU A O 1
ATOM 1667 N N . ALA A 1 200 ? 20.065 -15.668 -10.521 1.00 94.12 200 ALA A N 1
ATOM 1668 C CA . ALA A 1 200 ? 20.579 -14.747 -9.509 1.00 94.12 200 ALA A CA 1
ATOM 1669 C C . ALA A 1 200 ? 19.743 -13.460 -9.378 1.00 94.12 200 ALA A C 1
ATOM 1671 O O . ALA A 1 200 ? 19.515 -12.969 -8.271 1.00 94.12 200 ALA A O 1
ATOM 1672 N N . VAL A 1 201 ? 19.276 -12.893 -10.497 1.00 95.56 201 VAL A N 1
ATOM 1673 C CA . VAL A 1 201 ? 18.409 -11.705 -10.463 1.00 95.56 201 VAL A CA 1
ATOM 1674 C C . VAL A 1 201 ? 17.015 -12.092 -9.987 1.00 95.56 201 VAL A C 1
ATOM 1676 O O . VAL A 1 201 ? 16.446 -11.408 -9.138 1.00 95.56 201 VAL A O 1
ATOM 1679 N N . GLN A 1 202 ? 16.476 -13.207 -10.479 1.00 96.62 202 GLN A N 1
ATOM 1680 C CA . GLN A 1 202 ? 15.160 -13.685 -10.061 1.00 96.62 202 GLN A CA 1
ATOM 1681 C C . GLN A 1 202 ? 15.123 -14.067 -8.581 1.00 96.62 202 GLN A C 1
ATOM 1683 O O . GLN A 1 202 ? 14.176 -13.699 -7.888 1.00 96.62 202 GLN A O 1
ATOM 1688 N N . SER A 1 203 ? 16.146 -14.754 -8.072 1.00 96.81 203 SER A N 1
ATOM 1689 C CA . SER A 1 203 ? 16.254 -15.118 -6.660 1.00 96.81 203 SER A CA 1
ATOM 1690 C C . SER A 1 203 ? 16.341 -13.872 -5.790 1.00 96.81 203 SER A C 1
ATOM 1692 O O . SER A 1 203 ? 15.548 -13.743 -4.866 1.00 96.81 203 SER A O 1
ATOM 1694 N N . SER A 1 204 ? 17.188 -12.899 -6.142 1.00 95.88 204 SER A N 1
ATOM 1695 C CA . SER A 1 204 ? 17.295 -11.644 -5.392 1.00 95.88 204 SER A CA 1
ATOM 1696 C C . SER A 1 204 ? 15.984 -10.849 -5.387 1.00 95.88 204 SER A C 1
ATOM 1698 O O . SER A 1 204 ? 15.584 -10.314 -4.352 1.00 95.88 204 SER A O 1
ATOM 1700 N N . LEU A 1 205 ? 15.277 -10.784 -6.522 1.00 96.06 205 LEU A N 1
ATOM 1701 C CA . LEU A 1 205 ? 13.959 -10.149 -6.589 1.00 96.06 205 LEU A CA 1
ATOM 1702 C C . LEU A 1 205 ? 12.938 -10.887 -5.717 1.00 96.06 205 LEU A C 1
ATOM 1704 O O . LEU A 1 205 ? 12.206 -10.249 -4.964 1.00 96.06 205 LEU A O 1
ATOM 1708 N N . ASN A 1 206 ? 12.917 -12.218 -5.767 1.00 96.62 206 ASN A N 1
ATOM 1709 C CA . ASN A 1 206 ? 12.022 -13.032 -4.949 1.00 96.62 206 ASN A CA 1
ATOM 1710 C C . ASN A 1 206 ? 12.339 -12.916 -3.454 1.00 96.62 206 ASN A C 1
ATOM 1712 O O . ASN A 1 206 ? 11.421 -12.828 -2.647 1.00 96.62 206 ASN A O 1
ATOM 1716 N N . GLU A 1 207 ? 13.612 -12.872 -3.069 1.00 97.25 207 GLU A N 1
ATOM 1717 C CA . GLU A 1 207 ? 14.045 -12.649 -1.688 1.00 97.25 207 GLU A CA 1
ATOM 1718 C C . GLU A 1 207 ? 13.573 -11.295 -1.168 1.00 97.25 207 GLU A C 1
ATOM 1720 O O . GLU A 1 207 ? 13.013 -11.229 -0.076 1.00 97.25 207 GLU A O 1
ATOM 1725 N N . ARG A 1 208 ? 13.722 -10.227 -1.964 1.00 97.12 208 ARG A N 1
ATOM 1726 C CA . ARG A 1 208 ? 13.213 -8.894 -1.609 1.00 97.12 208 ARG A CA 1
ATOM 1727 C C . ARG A 1 208 ? 11.697 -8.890 -1.466 1.00 97.12 208 ARG A C 1
ATOM 1729 O O . ARG A 1 208 ? 11.197 -8.415 -0.455 1.00 97.12 208 ARG A O 1
ATOM 1736 N N . LEU A 1 209 ? 10.973 -9.483 -2.415 1.00 97.44 209 LEU A N 1
ATOM 1737 C CA . LEU A 1 209 ? 9.513 -9.592 -2.341 1.00 97.44 209 LEU A CA 1
ATOM 1738 C C . LEU A 1 209 ? 9.057 -10.407 -1.129 1.00 97.44 209 LEU A C 1
ATOM 1740 O O . LEU A 1 209 ? 8.079 -10.053 -0.479 1.00 97.44 209 LEU A O 1
ATOM 1744 N N . ASN A 1 210 ? 9.752 -11.496 -0.808 1.00 96.88 210 ASN A N 1
ATOM 1745 C CA . ASN A 1 210 ? 9.439 -12.317 0.355 1.00 96.88 210 ASN A CA 1
ATOM 1746 C C . ASN A 1 210 ? 9.757 -11.586 1.662 1.00 96.88 210 ASN A C 1
ATOM 1748 O O . ASN A 1 210 ? 8.988 -11.697 2.611 1.00 96.88 210 ASN A O 1
ATOM 1752 N N . ALA A 1 211 ? 10.854 -10.830 1.720 1.00 96.75 211 ALA A N 1
ATOM 1753 C CA . ALA A 1 211 ? 11.172 -9.984 2.864 1.00 96.75 211 ALA A CA 1
ATOM 1754 C C . ALA A 1 211 ? 10.106 -8.897 3.054 1.00 96.75 211 ALA A C 1
ATOM 1756 O O . ALA A 1 211 ? 9.575 -8.757 4.150 1.00 96.75 211 ALA A O 1
ATOM 1757 N N . GLU A 1 212 ? 9.719 -8.198 1.985 1.00 96.69 212 GLU A N 1
ATOM 1758 C CA . GLU A 1 212 ? 8.654 -7.192 2.024 1.00 96.69 212 GLU A CA 1
ATOM 1759 C C . GLU A 1 212 ? 7.316 -7.799 2.470 1.00 96.69 212 GLU A C 1
ATOM 1761 O O . GLU A 1 212 ? 6.662 -7.260 3.362 1.00 96.69 212 GLU A O 1
ATOM 1766 N N . ARG A 1 213 ? 6.934 -8.966 1.936 1.00 97.31 213 ARG A N 1
ATOM 1767 C CA . ARG A 1 213 ? 5.725 -9.685 2.372 1.00 97.31 213 ARG A CA 1
ATOM 1768 C C . ARG A 1 213 ? 5.759 -10.026 3.853 1.00 97.31 213 ARG A C 1
ATOM 1770 O O . ARG A 1 213 ? 4.805 -9.702 4.545 1.00 97.31 213 ARG A O 1
ATOM 1777 N N . LYS A 1 214 ? 6.865 -10.586 4.350 1.00 97.44 214 LYS A N 1
ATOM 1778 C CA . LYS A 1 214 ? 7.032 -10.881 5.780 1.00 97.44 214 LYS A CA 1
ATOM 1779 C C . LYS A 1 214 ? 6.907 -9.625 6.636 1.00 97.44 214 LYS A C 1
ATOM 1781 O O . LYS A 1 214 ? 6.220 -9.644 7.646 1.00 97.44 214 LYS A O 1
ATOM 1786 N N . THR A 1 215 ? 7.513 -8.512 6.217 1.00 97.00 215 THR A N 1
ATOM 1787 C CA . THR A 1 215 ? 7.392 -7.254 6.969 1.00 97.00 215 THR A CA 1
ATOM 1788 C C . THR A 1 215 ? 5.961 -6.726 7.002 1.00 97.00 215 THR A C 1
ATOM 1790 O O . THR A 1 215 ? 5.535 -6.208 8.031 1.00 97.00 215 THR A O 1
ATOM 1793 N N . LEU A 1 216 ? 5.206 -6.878 5.910 1.00 96.75 216 LEU A N 1
ATOM 1794 C CA . LEU A 1 216 ? 3.793 -6.503 5.861 1.00 96.75 216 LEU A CA 1
ATOM 1795 C C . LEU A 1 216 ? 2.933 -7.440 6.714 1.00 96.75 216 LEU A C 1
ATOM 1797 O O . LEU A 1 216 ? 2.071 -6.966 7.444 1.00 96.75 216 LEU A O 1
ATOM 1801 N N . GLU A 1 217 ? 3.182 -8.748 6.661 1.00 96.50 217 GLU A N 1
ATOM 1802 C CA . GLU A 1 217 ? 2.505 -9.745 7.496 1.00 96.50 217 GLU A CA 1
ATOM 1803 C C . GLU A 1 217 ? 2.723 -9.449 8.986 1.00 96.50 217 GLU A C 1
ATOM 1805 O O . GLU A 1 217 ? 1.752 -9.336 9.728 1.00 96.50 217 GLU A O 1
ATOM 1810 N N . GLU A 1 218 ? 3.963 -9.195 9.411 1.00 97.25 218 GLU A N 1
ATOM 1811 C CA . GLU A 1 218 ? 4.270 -8.809 10.793 1.00 97.25 218 GLU A CA 1
ATOM 1812 C C . GLU A 1 218 ? 3.585 -7.502 11.216 1.00 97.25 218 GLU A C 1
ATOM 1814 O O . GLU A 1 218 ? 3.1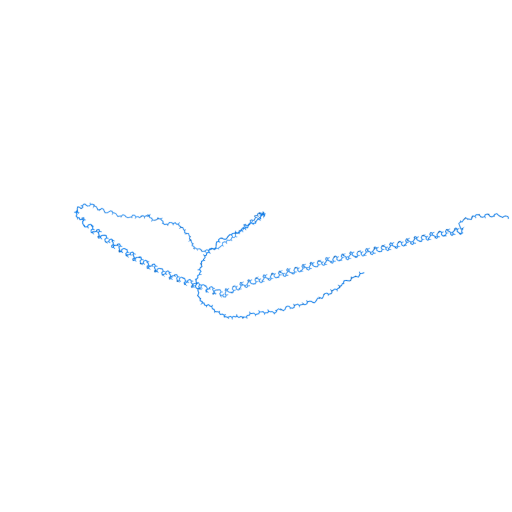49 -7.371 12.359 1.00 97.25 218 GLU A O 1
ATOM 1819 N N . GLN A 1 219 ? 3.508 -6.507 10.327 1.00 96.06 219 GLN A N 1
ATOM 1820 C CA . GLN A 1 219 ? 2.814 -5.250 10.618 1.00 96.06 219 GLN A CA 1
ATOM 1821 C C . GLN A 1 219 ? 1.314 -5.478 10.811 1.00 96.06 219 GLN A C 1
ATOM 1823 O O . GLN A 1 219 ? 0.758 -5.023 11.807 1.00 96.06 219 GLN A O 1
ATOM 1828 N N . VAL A 1 220 ? 0.682 -6.240 9.916 1.00 96.50 220 VAL A N 1
ATOM 1829 C CA . VAL A 1 220 ? -0.741 -6.588 10.018 1.00 96.50 220 VAL A CA 1
ATOM 1830 C C . VAL A 1 220 ? -1.013 -7.407 11.279 1.00 96.50 220 VAL A C 1
ATOM 1832 O O . VAL A 1 220 ? -1.985 -7.146 11.983 1.00 96.50 220 VAL A O 1
ATOM 1835 N N . GLU A 1 221 ? -0.155 -8.369 11.616 1.00 96.88 221 GLU A N 1
ATOM 1836 C CA . GLU A 1 221 ? -0.290 -9.146 12.849 1.00 96.88 221 GLU A CA 1
ATOM 1837 C C . GLU A 1 221 ? -0.184 -8.267 14.098 1.00 96.88 221 GLU A C 1
ATOM 1839 O O . GLU A 1 221 ? -0.992 -8.418 15.016 1.00 96.88 221 GLU A O 1
ATOM 1844 N N . ARG A 1 222 ? 0.756 -7.314 14.127 1.00 96.81 222 ARG A N 1
ATOM 1845 C CA . ARG A 1 222 ? 0.881 -6.346 15.229 1.00 96.81 222 ARG A CA 1
ATOM 1846 C C . ARG A 1 222 ? -0.353 -5.456 15.347 1.00 96.81 222 ARG A C 1
ATOM 1848 O O . ARG A 1 222 ? -0.825 -5.236 16.459 1.00 96.81 222 ARG A O 1
ATOM 1855 N N . GLU A 1 223 ? -0.896 -4.974 14.232 1.00 95.88 223 GLU A N 1
ATOM 1856 C CA . GLU A 1 223 ? -2.120 -4.164 14.226 1.00 95.88 223 GLU A CA 1
ATOM 1857 C C . GLU A 1 223 ? -3.332 -4.964 14.716 1.00 95.88 223 GLU A C 1
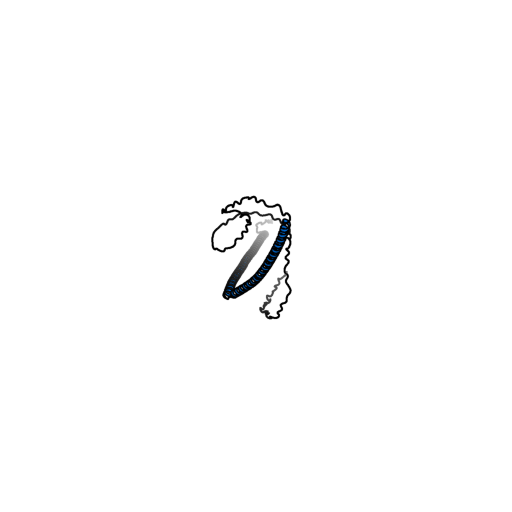ATOM 1859 O O . GLU A 1 223 ? -4.072 -4.489 15.575 1.00 95.88 223 GLU A O 1
ATOM 1864 N N . LEU A 1 224 ? -3.493 -6.209 14.260 1.00 96.12 224 LEU A N 1
ATOM 1865 C CA . LEU A 1 224 ? -4.564 -7.094 14.725 1.00 96.12 224 LEU A CA 1
ATOM 1866 C C . LEU A 1 224 ? -4.432 -7.429 16.215 1.00 96.12 224 LEU A C 1
ATOM 1868 O O . LEU A 1 224 ? -5.438 -7.520 16.917 1.00 96.12 224 LEU A O 1
ATOM 1872 N N . GLN A 1 225 ? -3.212 -7.628 16.718 1.00 95.81 225 GLN A N 1
ATOM 1873 C CA . GLN A 1 225 ? -2.976 -7.832 18.149 1.00 95.81 225 GLN A CA 1
ATOM 1874 C C . GLN A 1 225 ? -3.307 -6.574 18.955 1.00 95.81 225 GLN A C 1
ATOM 1876 O O . GLN A 1 225 ? -3.990 -6.675 19.972 1.00 95.81 225 GLN A O 1
ATOM 1881 N N . ALA A 1 226 ? -2.891 -5.397 18.485 1.00 96.38 226 ALA A N 1
ATOM 1882 C CA . ALA A 1 226 ? -3.224 -4.127 19.121 1.00 96.38 226 ALA A CA 1
ATOM 1883 C C . ALA A 1 226 ? -4.741 -3.881 19.140 1.00 96.38 226 ALA A C 1
ATOM 1885 O O . ALA A 1 226 ? -5.282 -3.461 20.160 1.00 96.38 226 ALA A O 1
ATOM 1886 N N . GLU A 1 227 ? -5.447 -4.200 18.053 1.00 95.12 227 GLU A N 1
ATOM 1887 C CA . GLU A 1 227 ? -6.904 -4.088 17.986 1.00 95.12 227 GLU A CA 1
ATOM 1888 C C . GLU A 1 227 ? -7.597 -5.061 18.947 1.00 95.12 227 GLU A C 1
ATOM 1890 O O . GLU A 1 227 ? -8.540 -4.668 19.631 1.00 95.12 227 GLU A O 1
ATOM 1895 N N . ARG A 1 228 ? -7.112 -6.306 19.059 1.00 96.44 228 ARG A N 1
ATOM 1896 C CA . ARG A 1 228 ? -7.633 -7.279 20.035 1.00 96.44 228 ARG A CA 1
ATOM 1897 C C . ARG A 1 228 ? -7.461 -6.789 21.466 1.00 96.44 228 ARG A C 1
ATOM 1899 O O . ARG A 1 228 ? -8.426 -6.820 22.219 1.00 96.44 228 ARG A O 1
ATOM 1906 N N . ILE A 1 229 ? -6.275 -6.296 21.819 1.00 95.88 229 ILE A N 1
ATOM 1907 C CA . ILE A 1 229 ? -6.008 -5.754 23.157 1.00 95.88 229 ILE A CA 1
ATOM 1908 C C . ILE A 1 229 ? -6.913 -4.549 23.424 1.00 95.88 229 ILE A C 1
ATOM 1910 O O . ILE A 1 229 ? -7.591 -4.513 24.445 1.00 95.88 229 ILE A O 1
ATOM 1914 N N . ALA A 1 230 ? -7.016 -3.611 22.480 1.00 96.38 230 ALA A N 1
ATOM 1915 C CA . ALA A 1 230 ? -7.891 -2.450 22.621 1.00 96.38 230 ALA A CA 1
ATOM 1916 C C . ALA A 1 230 ? -9.378 -2.838 22.729 1.00 96.38 230 ALA A C 1
ATOM 1918 O O . ALA A 1 230 ? -10.147 -2.173 23.424 1.00 96.38 230 ALA A O 1
ATOM 1919 N N . ALA A 1 231 ? -9.812 -3.896 22.041 1.00 95.38 231 ALA A N 1
ATOM 1920 C CA . ALA A 1 231 ? -11.168 -4.422 22.157 1.00 95.38 231 ALA A CA 1
ATOM 1921 C C . ALA A 1 231 ? -11.408 -5.079 23.525 1.00 95.38 231 ALA A C 1
ATOM 1923 O O . ALA A 1 231 ? -12.444 -4.831 24.138 1.00 95.38 231 ALA A O 1
ATOM 1924 N N . GLU A 1 232 ? -10.450 -5.863 24.025 1.00 95.75 232 GLU A N 1
ATOM 1925 C CA . GLU A 1 232 ? -10.511 -6.467 25.358 1.00 95.75 232 GLU A CA 1
ATOM 1926 C C . GLU A 1 232 ? -10.512 -5.410 26.468 1.00 95.75 232 GLU A C 1
ATOM 1928 O O . GLU A 1 232 ? -11.281 -5.527 27.420 1.00 95.75 232 GLU A O 1
ATOM 1933 N N . GLU A 1 233 ? -9.698 -4.360 26.351 1.00 95.69 233 GLU A N 1
ATOM 1934 C CA . GLU A 1 233 ? -9.685 -3.236 27.292 1.00 95.69 233 GLU A CA 1
ATOM 1935 C C . GLU A 1 233 ? -11.028 -2.509 27.302 1.00 95.69 233 GLU A C 1
ATOM 1937 O O . GLU A 1 233 ? -11.616 -2.340 28.368 1.00 95.69 233 GLU A O 1
ATOM 1942 N N . LYS A 1 234 ? -11.589 -2.193 26.129 1.00 95.50 234 LYS A N 1
ATOM 1943 C CA . LYS A 1 234 ? -12.934 -1.604 26.029 1.00 95.50 234 LYS A CA 1
ATOM 1944 C C . LYS A 1 234 ? -14.013 -2.503 26.625 1.00 95.50 234 LYS A C 1
ATOM 1946 O O . LYS A 1 234 ? -14.948 -2.010 27.252 1.00 95.50 234 LYS A O 1
ATOM 1951 N N . GLU A 1 235 ? -13.915 -3.818 26.440 1.00 94.81 235 GLU A N 1
ATOM 1952 C CA . GLU A 1 235 ? -14.858 -4.761 27.044 1.00 94.81 235 GLU A CA 1
ATOM 1953 C C . GLU A 1 235 ? -14.712 -4.795 28.573 1.00 94.81 235 GLU A C 1
ATOM 1955 O O . GLU A 1 235 ? -15.717 -4.833 29.285 1.00 94.81 235 GLU A O 1
ATOM 1960 N N . ARG A 1 236 ? -13.480 -4.745 29.095 1.00 95.56 236 ARG A N 1
ATOM 1961 C CA . ARG A 1 236 ? -13.213 -4.658 30.539 1.00 95.56 236 ARG A CA 1
ATOM 1962 C C . ARG A 1 236 ? -13.734 -3.352 31.129 1.00 95.56 236 ARG A C 1
ATOM 1964 O O . ARG A 1 236 ? -14.398 -3.399 32.158 1.00 95.56 236 ARG A O 1
ATOM 1971 N N . GLU A 1 237 ? -13.504 -2.222 30.470 1.00 95.31 237 GLU A N 1
ATOM 1972 C CA . GLU A 1 237 ? -14.037 -0.918 30.876 1.00 95.31 237 GLU A CA 1
ATOM 1973 C C . GLU A 1 237 ? -15.568 -0.915 30.878 1.00 95.31 237 GLU A C 1
ATOM 1975 O O . GLU A 1 237 ? -16.185 -0.474 31.846 1.00 95.31 237 GLU A O 1
ATOM 1980 N N . ALA A 1 238 ? -16.199 -1.474 29.842 1.00 95.38 238 ALA A N 1
ATOM 1981 C CA . ALA A 1 238 ? -17.652 -1.589 29.780 1.00 95.38 238 ALA A CA 1
ATOM 1982 C C . ALA A 1 238 ? -18.210 -2.476 30.906 1.00 95.38 238 ALA A C 1
ATOM 1984 O O . ALA A 1 238 ? -19.216 -2.128 31.523 1.00 95.38 238 ALA A O 1
ATOM 1985 N N . LYS A 1 239 ? -17.556 -3.606 31.208 1.00 95.06 239 LYS A N 1
ATOM 1986 C CA . LYS A 1 239 ? -17.937 -4.475 32.334 1.00 95.06 239 LYS A CA 1
ATOM 1987 C C . LYS A 1 239 ? -17.773 -3.762 33.673 1.00 95.06 239 LYS A C 1
ATOM 1989 O O . LYS A 1 239 ? -18.708 -3.785 34.467 1.00 95.06 239 LYS A O 1
ATOM 1994 N N . ALA A 1 240 ? -16.648 -3.084 33.890 1.00 94.94 240 ALA A N 1
ATOM 1995 C CA . ALA A 1 240 ? -16.398 -2.317 35.106 1.00 94.94 240 ALA A CA 1
ATOM 1996 C C . ALA A 1 240 ? -17.431 -1.194 35.291 1.00 94.94 240 ALA A C 1
ATOM 1998 O O . ALA A 1 240 ? -17.953 -1.018 36.388 1.00 94.94 240 ALA A O 1
ATOM 1999 N N . ALA A 1 241 ? -17.801 -0.488 34.219 1.00 95.31 241 ALA A N 1
ATOM 2000 C CA . ALA A 1 241 ? -18.849 0.530 34.261 1.00 95.31 241 ALA A CA 1
ATOM 2001 C C . ALA A 1 241 ? -20.222 -0.065 34.622 1.00 95.31 241 ALA A C 1
ATOM 2003 O O . ALA A 1 241 ? -20.953 0.508 35.426 1.00 95.31 241 ALA A O 1
ATOM 2004 N N . ILE A 1 242 ? -20.570 -1.237 34.078 1.00 94.50 242 ILE A N 1
ATOM 2005 C CA . ILE A 1 242 ? -21.812 -1.942 34.435 1.00 94.50 242 ILE A CA 1
ATOM 2006 C C . ILE A 1 242 ? -21.787 -2.388 35.903 1.00 94.50 242 ILE A C 1
ATOM 2008 O O . ILE A 1 242 ? -22.805 -2.301 36.587 1.00 94.50 242 ILE A O 1
ATOM 2012 N N . GLU A 1 243 ? -20.653 -2.877 36.401 1.00 95.06 243 GLU A N 1
ATOM 2013 C CA . GLU A 1 243 ? -20.505 -3.267 37.806 1.00 95.06 243 GLU A CA 1
ATOM 2014 C C . GLU A 1 243 ? -20.628 -2.065 38.744 1.00 95.06 243 GLU A C 1
ATOM 2016 O O . GLU A 1 243 ? -21.359 -2.148 39.728 1.00 95.06 243 GLU A O 1
ATOM 2021 N N . GLN A 1 244 ? -20.016 -0.929 38.405 1.00 95.56 244 GLN A N 1
ATOM 2022 C CA . GLN A 1 244 ? -20.181 0.320 39.152 1.00 95.56 244 GLN A CA 1
ATOM 2023 C C . GLN A 1 244 ? -21.645 0.765 39.186 1.00 95.56 244 GLN A C 1
ATOM 2025 O O . GLN A 1 244 ? -22.182 0.994 40.265 1.00 95.56 244 GLN A O 1
ATOM 2030 N N . GLN A 1 245 ? -22.330 0.775 38.039 1.00 95.25 245 GLN A N 1
ATOM 2031 C CA . GLN A 1 245 ? -23.759 1.098 37.980 1.00 95.25 245 GLN A CA 1
ATOM 2032 C C . GLN A 1 245 ? -24.608 0.143 38.827 1.00 95.25 245 GLN A C 1
ATOM 2034 O O . GLN A 1 245 ? -25.567 0.564 39.466 1.00 95.25 245 GLN A O 1
ATOM 2039 N N . ARG A 1 246 ? -24.268 -1.152 38.864 1.00 95.06 246 ARG A N 1
ATOM 2040 C CA . ARG A 1 246 ? -24.962 -2.125 39.722 1.00 95.06 246 ARG A CA 1
ATOM 2041 C C . ARG A 1 246 ? -24.738 -1.849 41.204 1.00 95.06 246 ARG A C 1
ATOM 2043 O O . ARG A 1 246 ? -25.687 -1.963 41.970 1.00 95.06 246 ARG A O 1
ATOM 2050 N N . LEU A 1 247 ? -23.517 -1.498 41.601 1.00 95.25 247 LEU A N 1
ATOM 2051 C CA . LEU A 1 247 ? -23.206 -1.135 42.985 1.00 95.25 247 LEU A CA 1
ATOM 2052 C C . LEU A 1 247 ? -23.928 0.152 43.400 1.00 95.25 247 LEU A C 1
ATOM 2054 O O . LEU A 1 247 ? -24.478 0.208 44.495 1.00 95.25 247 LEU A O 1
ATOM 2058 N N . GLU A 1 248 ? -23.987 1.151 42.520 1.00 94.44 248 GLU A N 1
ATOM 2059 C CA . GLU A 1 248 ? -24.749 2.385 42.746 1.00 94.44 248 GLU A CA 1
ATOM 2060 C C . GLU A 1 248 ? -26.248 2.105 42.897 1.00 94.44 248 GLU A C 1
ATOM 2062 O O . GLU A 1 248 ? -26.869 2.580 43.847 1.00 94.44 248 GLU A O 1
ATOM 2067 N N . LEU A 1 249 ? -26.827 1.284 42.014 1.00 94.12 249 LEU A N 1
ATOM 2068 C CA . LEU A 1 249 ? -28.230 0.874 42.120 1.00 94.12 249 LEU A CA 1
ATOM 2069 C C . LEU A 1 249 ? -28.503 0.116 43.422 1.00 94.12 249 LEU A C 1
ATOM 2071 O O . LEU A 1 249 ? -29.467 0.434 44.110 1.00 94.12 249 LEU A O 1
ATOM 2075 N N . HIS A 1 250 ? -27.633 -0.824 43.797 1.00 94.12 250 HIS A N 1
ATOM 2076 C CA . HIS A 1 250 ? -27.758 -1.557 45.058 1.00 94.12 250 HIS A CA 1
ATOM 2077 C C . HIS A 1 250 ? -27.685 -0.619 46.268 1.00 94.12 250 HIS A C 1
ATOM 2079 O O . HIS A 1 250 ? -28.445 -0.768 47.219 1.00 94.12 250 HIS A O 1
ATOM 2085 N N . HIS A 1 251 ? -26.806 0.385 46.229 1.00 95.75 251 HIS A N 1
ATOM 2086 C CA . HIS A 1 251 ? -26.710 1.377 47.295 1.00 95.75 251 HIS A CA 1
ATOM 2087 C C . HIS A 1 251 ? -27.994 2.207 47.431 1.00 95.75 251 HIS A C 1
ATOM 2089 O O . HIS A 1 251 ? -28.460 2.434 48.546 1.00 95.75 251 HIS A O 1
ATOM 2095 N N . ILE A 1 252 ? -28.593 2.621 46.311 1.00 94.25 252 ILE A N 1
ATOM 2096 C CA . ILE A 1 252 ? -29.873 3.344 46.305 1.00 94.25 252 ILE A CA 1
ATOM 2097 C C . ILE A 1 252 ? -31.002 2.451 46.836 1.00 94.25 252 ILE A C 1
ATOM 2099 O O . ILE A 1 252 ? -31.821 2.907 47.631 1.00 94.25 252 ILE A O 1
ATOM 2103 N N . GLU A 1 253 ? -31.042 1.177 46.440 1.00 94.06 253 GLU A N 1
ATOM 2104 C CA . GLU A 1 253 ? -32.025 0.212 46.946 1.00 94.06 253 GLU A CA 1
ATOM 2105 C C . GLU A 1 253 ? -31.878 -0.001 48.458 1.00 94.06 253 GLU A C 1
ATOM 2107 O O . GLU A 1 253 ? -32.875 0.031 49.179 1.00 94.06 253 GLU A O 1
ATOM 2112 N N . GLU A 1 254 ? -30.651 -0.144 48.967 1.00 95.19 254 GLU A N 1
ATOM 2113 C CA . GLU A 1 254 ? -30.391 -0.219 50.407 1.00 95.19 254 GLU A CA 1
ATOM 2114 C C . GLU A 1 254 ? -30.864 1.035 51.146 1.00 95.19 254 GLU A C 1
ATOM 2116 O O . GLU A 1 254 ? -31.481 0.920 52.205 1.00 95.19 254 GLU A O 1
ATOM 2121 N N . GLN A 1 255 ? -30.585 2.227 50.612 1.00 93.94 255 GLN A N 1
ATOM 2122 C CA . GLN A 1 255 ? -31.047 3.482 51.208 1.00 93.94 255 GLN A CA 1
ATOM 2123 C C . GLN A 1 255 ? -32.574 3.546 51.238 1.00 93.94 255 GLN A C 1
ATOM 2125 O O . GLN A 1 255 ? -33.146 3.818 52.289 1.00 93.94 255 GLN A O 1
ATOM 2130 N N . PHE A 1 256 ? -33.240 3.198 50.136 1.00 94.31 256 PHE A N 1
ATOM 2131 C CA . PHE A 1 256 ? -34.699 3.158 50.070 1.00 94.31 256 PHE A CA 1
ATOM 2132 C C . PHE A 1 256 ? -35.296 2.151 51.062 1.00 94.31 256 PHE A C 1
ATOM 2134 O O . PHE A 1 256 ? -36.289 2.440 51.730 1.00 94.31 256 PHE A O 1
ATOM 2141 N N . HIS A 1 257 ? -34.686 0.971 51.196 1.00 93.75 257 HIS A N 1
ATOM 2142 C CA . HIS A 1 257 ? -35.107 -0.021 52.180 1.00 93.75 257 HIS A CA 1
ATOM 2143 C C . HIS A 1 257 ? -34.931 0.481 53.614 1.00 93.75 257 HIS A C 1
ATOM 2145 O O . HIS A 1 257 ? -35.857 0.338 54.410 1.00 93.75 257 HIS A O 1
ATOM 2151 N N . ARG A 1 258 ? -33.802 1.123 53.936 1.00 95.25 258 ARG A N 1
ATOM 2152 C CA . ARG A 1 258 ? -33.567 1.722 55.261 1.00 95.25 258 ARG A CA 1
ATOM 2153 C C . ARG A 1 258 ? -34.561 2.836 55.564 1.00 95.25 258 ARG A C 1
ATOM 2155 O O . ARG A 1 258 ? -35.159 2.830 56.633 1.00 95.25 258 ARG A O 1
ATOM 2162 N N . GLU A 1 259 ? -34.792 3.748 54.623 1.00 94.44 259 GLU A N 1
ATOM 2163 C CA . GLU A 1 259 ? -35.778 4.823 54.775 1.00 94.44 259 GLU A CA 1
ATOM 2164 C C . GLU A 1 259 ? -37.186 4.269 54.989 1.00 94.44 259 GLU A C 1
ATOM 2166 O O . GLU A 1 259 ? -37.923 4.753 55.850 1.00 94.44 259 GLU A O 1
ATOM 2171 N N . LYS A 1 260 ? -37.554 3.220 54.247 1.00 93.75 260 LYS A N 1
ATOM 2172 C CA . LYS A 1 260 ? -38.841 2.550 54.417 1.00 93.75 260 LYS A CA 1
ATOM 2173 C C . LYS A 1 260 ? -38.956 1.886 55.788 1.00 93.75 260 LYS A C 1
ATOM 2175 O O . LYS A 1 260 ? -39.961 2.077 56.459 1.00 93.75 260 LYS A O 1
ATOM 2180 N N . GLU A 1 261 ? -37.934 1.158 56.232 1.00 93.81 261 GLU A N 1
ATOM 2181 C CA . GLU A 1 261 ? -37.920 0.550 57.566 1.00 93.81 261 GLU A CA 1
ATOM 2182 C C . GLU A 1 261 ? -37.984 1.597 58.683 1.00 93.81 261 GLU A C 1
ATOM 2184 O O . GLU A 1 261 ? -38.653 1.387 59.694 1.00 93.81 261 GLU A O 1
ATOM 2189 N N . GLU A 1 262 ? -37.302 2.732 58.528 1.00 93.75 262 GLU A N 1
ATOM 2190 C CA . GLU A 1 262 ? -37.388 3.844 59.473 1.0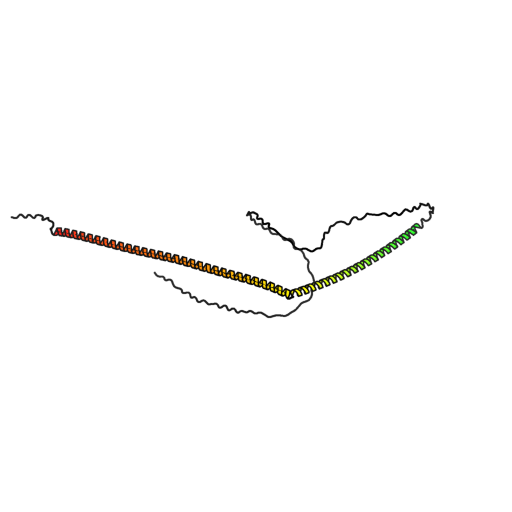0 93.75 262 GLU A CA 1
ATOM 2191 C C . GLU A 1 262 ? -38.776 4.491 59.475 1.00 93.75 262 GLU A C 1
ATOM 2193 O O . GLU A 1 262 ? -39.301 4.801 60.547 1.00 93.75 262 GLU A O 1
ATOM 2198 N N . ALA A 1 263 ? -39.400 4.665 58.310 1.00 94.25 263 ALA A N 1
ATOM 2199 C CA . ALA A 1 263 ? -40.768 5.161 58.202 1.00 94.25 263 ALA A CA 1
ATOM 2200 C C . ALA A 1 263 ? -41.774 4.191 58.847 1.00 94.25 263 ALA A C 1
ATOM 2202 O O . ALA A 1 263 ? -42.622 4.617 59.635 1.00 94.25 263 ALA A O 1
ATOM 2203 N N . ASP A 1 264 ? -41.639 2.889 58.595 1.00 92.12 264 ASP A N 1
ATOM 2204 C CA . ASP A 1 264 ? -42.468 1.847 59.203 1.00 92.12 264 ASP A CA 1
ATOM 2205 C C . ASP A 1 264 ? -42.280 1.830 60.734 1.00 92.12 264 ASP A C 1
ATOM 2207 O O . ASP A 1 264 ? -43.251 1.806 61.487 1.00 92.12 264 ASP A O 1
ATOM 2211 N N . LYS A 1 265 ? -41.046 1.968 61.239 1.00 94.50 265 LYS A N 1
ATOM 2212 C CA . LYS A 1 265 ? -40.789 2.101 62.687 1.00 94.50 265 LYS A CA 1
ATOM 2213 C C . LYS A 1 265 ? -41.450 3.343 63.283 1.00 94.50 265 LYS A C 1
ATOM 2215 O O . LYS A 1 265 ? -42.046 3.248 64.353 1.00 94.50 265 LYS A O 1
ATOM 2220 N N . ARG A 1 266 ? -41.376 4.494 62.606 1.00 93.81 266 ARG A N 1
ATOM 2221 C CA . ARG A 1 266 ? -42.008 5.743 63.069 1.00 93.81 266 ARG A CA 1
ATOM 2222 C C . ARG A 1 266 ? -43.529 5.640 63.096 1.00 93.81 266 ARG A C 1
ATOM 2224 O O . ARG A 1 266 ? -44.143 6.123 64.041 1.00 93.81 266 ARG A O 1
ATOM 2231 N N . THR A 1 267 ? -44.140 5.013 62.091 1.00 92.56 267 THR A N 1
ATOM 2232 C CA . THR A 1 267 ? -45.598 4.803 62.070 1.00 92.56 267 THR A CA 1
ATOM 2233 C C . THR A 1 267 ? -46.037 3.857 63.185 1.00 92.56 267 THR A C 1
ATOM 2235 O O . THR A 1 267 ? -46.943 4.203 63.936 1.00 92.56 267 THR A O 1
ATOM 2238 N N . MET A 1 268 ? -45.329 2.742 63.392 1.00 92.69 268 MET A N 1
ATOM 2239 C CA . MET A 1 268 ? -45.592 1.821 64.504 1.00 92.69 268 MET A CA 1
ATOM 2240 C C . MET A 1 268 ? -45.429 2.496 65.876 1.00 92.69 268 MET A C 1
ATOM 2242 O O . MET A 1 268 ? -46.247 2.278 66.766 1.00 92.69 268 MET A O 1
ATOM 2246 N N . GLN A 1 269 ? -44.403 3.335 66.058 1.00 92.75 269 GLN A N 1
ATOM 2247 C CA . GLN A 1 269 ? -44.224 4.122 67.285 1.00 92.75 269 GLN A CA 1
ATOM 2248 C C . GLN A 1 269 ? -45.368 5.122 67.486 1.00 92.75 269 GLN A C 1
ATOM 2250 O O . GLN A 1 269 ? -45.947 5.172 68.566 1.00 92.75 269 GLN A O 1
ATOM 2255 N N . ALA A 1 270 ? -45.768 5.847 66.439 1.00 93.31 270 ALA A N 1
ATOM 2256 C CA . ALA A 1 270 ? -46.892 6.778 66.510 1.00 93.31 270 ALA A CA 1
ATOM 2257 C C . ALA A 1 270 ? -48.220 6.073 66.849 1.00 93.31 270 ALA A C 1
ATOM 2259 O O . ALA A 1 270 ? -49.034 6.612 67.601 1.00 93.31 270 ALA A O 1
ATOM 2260 N N . GLU A 1 271 ? -48.447 4.861 66.336 1.00 92.38 271 GLU A N 1
ATOM 2261 C CA . GLU A 1 271 ? -49.608 4.040 66.695 1.00 92.38 271 GLU A CA 1
ATOM 2262 C C . GLU A 1 271 ? -49.569 3.587 68.161 1.00 92.38 271 GLU A C 1
ATOM 2264 O O . GLU A 1 271 ? -50.597 3.638 68.844 1.00 92.38 271 GLU A O 1
ATOM 2269 N N . GLN A 1 272 ? -48.397 3.189 68.668 1.00 91.19 272 GLN A N 1
ATOM 2270 C CA . GLN A 1 272 ? -48.203 2.837 70.078 1.00 91.19 272 GLN A CA 1
ATOM 2271 C C . GLN A 1 272 ? -48.449 4.038 70.998 1.00 91.19 272 GLN A C 1
ATOM 2273 O O . GLN A 1 272 ? -49.191 3.915 71.975 1.00 91.19 272 GLN A O 1
ATOM 2278 N N . ASP A 1 273 ? -47.906 5.206 70.656 1.00 91.94 273 ASP A N 1
ATOM 2279 C CA . ASP A 1 273 ? -48.108 6.446 71.405 1.00 91.94 273 ASP A CA 1
ATOM 2280 C C . ASP A 1 273 ? -49.587 6.854 71.414 1.00 91.94 273 ASP A C 1
ATOM 2282 O O . ASP A 1 273 ? -50.142 7.207 72.460 1.00 91.94 273 ASP A O 1
ATOM 2286 N N . ALA A 1 274 ? -50.273 6.737 70.272 1.00 92.06 274 ALA A N 1
ATOM 2287 C CA . ALA A 1 274 ? -51.705 6.998 70.172 1.00 92.06 274 ALA A CA 1
ATOM 2288 C C . ALA A 1 274 ? -52.539 6.006 71.003 1.00 92.06 274 ALA A C 1
ATOM 2290 O O . ALA A 1 274 ? -53.507 6.405 71.658 1.00 92.06 274 ALA A O 1
ATOM 2291 N N . ALA A 1 275 ? -52.177 4.719 71.010 1.00 92.06 275 ALA A N 1
ATOM 2292 C CA . ALA A 1 275 ? -52.833 3.707 71.836 1.00 92.06 275 ALA A CA 1
ATOM 2293 C C . ALA A 1 275 ? -52.627 3.979 73.336 1.00 92.06 275 ALA A C 1
ATOM 2295 O O . ALA A 1 275 ? -53.586 3.917 74.110 1.00 92.06 275 ALA A O 1
ATOM 2296 N N . HIS A 1 276 ? -51.410 4.349 73.739 1.00 91.50 276 HIS A N 1
ATOM 2297 C CA . HIS A 1 276 ? -51.091 4.723 75.114 1.00 91.50 276 HIS A CA 1
ATOM 2298 C C . HIS A 1 276 ? -51.868 5.973 75.557 1.00 91.50 276 HIS A C 1
ATOM 2300 O O . HIS A 1 276 ? -52.482 5.978 76.625 1.00 91.50 276 HIS A O 1
ATOM 2306 N N . ALA A 1 277 ? -51.940 7.005 74.710 1.00 92.88 277 ALA A N 1
ATOM 2307 C CA . ALA A 1 277 ? -52.730 8.205 74.978 1.00 92.88 277 ALA A CA 1
ATOM 2308 C C . ALA A 1 277 ? -54.226 7.890 75.169 1.00 92.88 277 ALA A C 1
ATOM 2310 O O . ALA A 1 277 ? -54.847 8.390 76.109 1.00 92.88 277 ALA A O 1
ATOM 2311 N N . ARG A 1 278 ? -54.799 7.012 74.331 1.00 91.88 278 ARG A N 1
ATOM 2312 C CA . ARG A 1 278 ? -56.191 6.547 74.480 1.00 91.88 278 ARG A CA 1
ATOM 2313 C C . ARG A 1 278 ? -56.412 5.794 75.789 1.00 91.88 278 ARG A C 1
ATOM 2315 O O . ARG A 1 278 ? -57.437 5.993 76.437 1.00 91.88 278 ARG A O 1
ATOM 2322 N N . LEU A 1 279 ? -55.467 4.947 76.193 1.00 92.50 279 LEU A N 1
ATOM 2323 C CA . LEU A 1 279 ? -55.545 4.218 77.459 1.00 92.50 279 LEU A CA 1
ATOM 2324 C C . LEU A 1 279 ? -55.533 5.175 78.661 1.00 92.50 279 LEU A C 1
ATOM 2326 O O . LEU A 1 279 ? -56.364 5.035 79.558 1.00 92.50 279 LEU A O 1
ATOM 2330 N N . LEU A 1 280 ? -54.666 6.190 78.645 1.00 92.81 280 LEU A N 1
ATOM 2331 C CA . LEU A 1 280 ? -54.646 7.236 79.672 1.00 92.81 280 LEU A CA 1
ATOM 2332 C C . LEU A 1 280 ? -55.955 8.038 79.712 1.00 92.81 280 LEU A C 1
ATOM 2334 O O . LEU A 1 280 ? -56.446 8.370 80.790 1.00 92.81 280 LEU A O 1
ATOM 2338 N N . GLU A 1 281 ? -56.551 8.344 78.559 1.00 90.19 281 GLU A N 1
ATOM 2339 C CA . GLU A 1 281 ? -57.850 9.022 78.503 1.00 90.19 281 GLU A CA 1
ATOM 2340 C C . GLU A 1 281 ? -58.968 8.158 79.109 1.00 90.19 281 GLU A C 1
ATOM 2342 O O . GLU A 1 281 ? -59.808 8.666 79.854 1.00 90.19 281 GLU A O 1
ATOM 2347 N N . LEU A 1 282 ? -58.963 6.846 78.843 1.00 90.50 282 LEU A N 1
ATOM 2348 C CA . LEU A 1 282 ? -59.907 5.902 79.448 1.00 90.50 282 LEU A CA 1
ATOM 2349 C C . LEU A 1 282 ? -59.727 5.800 80.967 1.00 90.50 282 LEU A C 1
ATOM 2351 O O . LEU A 1 282 ? -60.728 5.779 81.682 1.00 90.50 282 LEU A O 1
ATOM 2355 N N . GLN A 1 283 ? -58.488 5.798 81.469 1.00 89.25 283 GLN A N 1
ATOM 2356 C CA . GLN A 1 283 ? -58.213 5.837 82.910 1.00 89.25 283 GLN A CA 1
ATOM 2357 C C . GLN A 1 283 ? -58.748 7.123 83.546 1.00 89.25 283 GLN A C 1
ATOM 2359 O O . GLN A 1 283 ? -59.502 7.050 84.512 1.00 89.25 283 GLN A O 1
ATOM 2364 N N . LYS A 1 284 ? -58.469 8.290 82.948 1.00 92.00 284 LYS A N 1
ATOM 2365 C CA . LYS A 1 284 ? -59.000 9.579 83.423 1.00 92.00 284 LYS A CA 1
ATOM 2366 C C . LYS A 1 284 ? -60.528 9.618 83.426 1.00 92.00 284 LYS A C 1
ATOM 2368 O O . LYS A 1 284 ? -61.123 10.141 84.365 1.00 92.00 284 LYS A O 1
ATOM 2373 N N . LYS A 1 285 ? -61.184 9.060 82.402 1.00 90.75 285 LYS A N 1
ATOM 2374 C CA . LYS A 1 285 ? -62.654 8.942 82.359 1.00 90.75 285 LYS A CA 1
ATOM 2375 C C . LYS A 1 285 ? -63.177 8.028 83.468 1.00 90.75 285 LYS A C 1
ATOM 2377 O O . LYS A 1 285 ? -64.12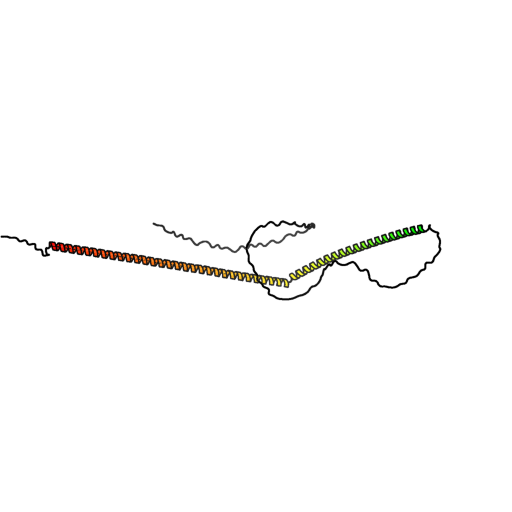2 8.401 84.154 1.00 90.75 285 LYS A O 1
ATOM 2382 N N . ALA A 1 286 ? -62.543 6.877 83.684 1.00 89.12 286 ALA A N 1
ATOM 2383 C CA . ALA A 1 286 ? -62.922 5.947 84.745 1.00 89.12 286 ALA A CA 1
ATOM 2384 C C . ALA A 1 286 ? -62.733 6.548 86.150 1.00 89.12 286 ALA A C 1
ATOM 2386 O O . ALA A 1 286 ? -63.587 6.358 87.015 1.00 89.12 286 ALA A O 1
ATOM 2387 N N . GLU A 1 287 ? -61.655 7.304 86.372 1.00 87.94 287 GLU A N 1
ATOM 2388 C CA . GLU A 1 287 ? -61.412 8.044 87.615 1.00 87.94 287 GLU A CA 1
ATOM 2389 C C . GLU A 1 287 ? -62.443 9.155 87.818 1.00 87.94 287 GLU A C 1
ATOM 2391 O O . GLU A 1 287 ? -63.054 9.220 88.882 1.00 87.94 287 GLU A O 1
ATOM 2396 N N . ALA A 1 288 ? -62.722 9.962 86.790 1.00 86.88 288 ALA A N 1
ATOM 2397 C CA . ALA A 1 288 ? -63.751 10.998 86.850 1.00 86.88 288 ALA A CA 1
ATOM 2398 C C . ALA A 1 288 ? -65.146 10.410 87.142 1.00 86.88 288 ALA A C 1
ATOM 2400 O O . ALA A 1 288 ? -65.905 10.966 87.939 1.00 86.88 288 ALA A O 1
ATOM 2401 N N . ASP A 1 289 ? -65.486 9.260 86.555 1.00 84.56 289 ASP A N 1
ATOM 2402 C CA . ASP A 1 289 ? -66.734 8.550 86.844 1.00 84.56 289 ASP A CA 1
ATOM 2403 C C . ASP A 1 289 ? -66.744 7.946 88.256 1.00 84.56 289 ASP A C 1
ATOM 2405 O O . ASP A 1 289 ? -67.777 7.959 88.930 1.00 84.56 289 ASP A O 1
ATOM 2409 N N . ALA A 1 290 ? -65.607 7.451 88.751 1.00 83.38 290 ALA A N 1
ATOM 2410 C CA . ALA A 1 290 ? -65.471 6.978 90.126 1.00 83.38 290 ALA A CA 1
ATOM 2411 C C . ALA A 1 290 ? -65.599 8.126 91.140 1.00 83.38 290 ALA A C 1
ATOM 2413 O O . ALA A 1 290 ? -66.257 7.962 92.169 1.00 83.38 290 ALA A O 1
ATOM 2414 N N . GLU A 1 291 ? -65.034 9.297 90.852 1.00 85.19 291 GLU A N 1
ATOM 2415 C CA . GLU A 1 291 ? -65.187 10.509 91.657 1.00 85.19 291 GLU A CA 1
ATOM 2416 C C . GLU A 1 291 ? -66.631 11.007 91.664 1.00 85.19 291 GLU A C 1
ATOM 2418 O O . GLU A 1 291 ? -67.172 11.287 92.737 1.00 85.19 291 GLU A O 1
ATOM 2423 N N . ARG A 1 292 ? -67.301 11.028 90.504 1.00 85.56 292 ARG A N 1
ATOM 2424 C CA . ARG A 1 292 ? -68.740 11.323 90.412 1.00 85.56 292 ARG A CA 1
ATOM 2425 C C . ARG A 1 292 ? -69.554 10.354 91.264 1.00 85.56 292 ARG A C 1
ATOM 2427 O O . ARG A 1 292 ? -70.329 10.795 92.108 1.00 85.56 292 ARG A O 1
ATOM 2434 N N . ARG A 1 293 ? -69.300 9.045 91.154 1.00 83.00 293 ARG A N 1
ATOM 2435 C CA . ARG A 1 293 ? -69.949 8.019 91.992 1.00 83.00 293 ARG A CA 1
ATOM 2436 C C . ARG A 1 293 ? -69.667 8.216 93.483 1.00 83.00 293 ARG A C 1
ATOM 2438 O O . ARG A 1 293 ? -70.580 8.049 94.289 1.00 83.00 293 ARG A O 1
ATOM 2445 N N . ARG A 1 294 ? -68.442 8.588 93.874 1.00 84.69 294 ARG A N 1
ATOM 2446 C CA . ARG A 1 294 ? -68.089 8.909 95.272 1.00 84.69 294 ARG A CA 1
ATOM 2447 C C . ARG A 1 294 ? -68.854 10.129 95.771 1.00 84.69 294 ARG A C 1
ATOM 2449 O O . ARG A 1 294 ? -69.375 10.106 96.885 1.00 84.69 294 ARG A O 1
ATOM 2456 N N . HIS A 1 295 ? -68.955 11.172 94.956 1.00 83.81 295 HIS A N 1
ATOM 2457 C CA . HIS A 1 295 ?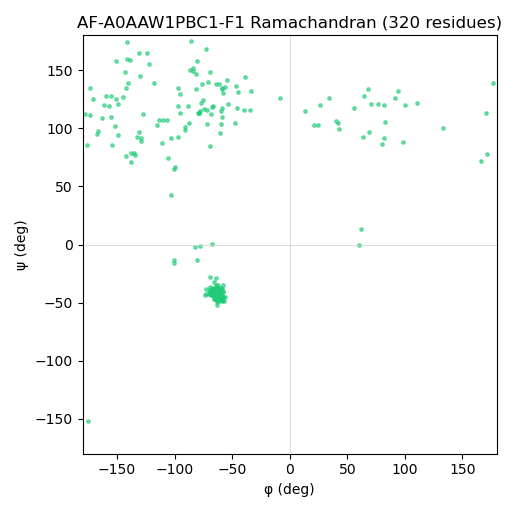 -69.692 12.380 95.293 1.00 83.81 295 HIS A CA 1
ATOM 2458 C C . HIS A 1 295 ? -71.203 12.117 95.396 1.00 83.81 295 HIS A C 1
ATOM 2460 O O . HIS A 1 295 ? -71.834 12.550 96.361 1.00 83.81 295 HIS A O 1
ATOM 2466 N N . ASP A 1 296 ? -71.771 11.328 94.483 1.00 83.81 296 ASP A N 1
ATOM 2467 C CA . ASP A 1 296 ? -73.173 10.905 94.528 1.00 83.81 296 ASP A CA 1
ATOM 2468 C C . ASP A 1 296 ? -73.457 10.002 95.735 1.00 83.81 296 ASP A C 1
ATOM 2470 O O . ASP A 1 296 ? -74.469 10.175 96.411 1.00 83.81 296 ASP A O 1
ATOM 2474 N N . ALA A 1 297 ? -72.548 9.083 96.078 1.00 82.88 297 ALA A N 1
ATOM 2475 C CA . ALA A 1 297 ? -72.644 8.273 97.292 1.00 82.88 297 ALA A CA 1
ATOM 2476 C C . ALA A 1 297 ? -72.556 9.136 98.563 1.00 82.88 297 ALA A C 1
ATOM 2478 O O . ALA A 1 297 ? -73.310 8.918 99.512 1.00 82.88 297 ALA A O 1
ATOM 2479 N N . ALA A 1 298 ? -71.691 10.155 98.582 1.00 81.81 298 ALA A N 1
ATOM 2480 C CA . ALA A 1 298 ? -71.602 11.110 99.683 1.00 81.81 298 ALA A CA 1
ATOM 2481 C C . ALA A 1 298 ? -72.869 11.974 99.800 1.00 81.81 298 ALA A C 1
ATOM 2483 O O . ALA A 1 298 ? -73.328 12.223 100.916 1.00 81.81 298 ALA A O 1
ATOM 2484 N N . ARG A 1 299 ? -73.469 12.399 98.679 1.00 83.31 299 ARG A N 1
ATOM 2485 C CA . ARG A 1 299 ? -74.764 13.100 98.653 1.00 83.31 299 ARG A CA 1
ATOM 2486 C C . ARG A 1 299 ? -75.887 12.212 99.172 1.00 83.31 299 ARG A C 1
ATOM 2488 O O . ARG A 1 299 ? -76.559 12.618 100.112 1.00 83.31 299 ARG A O 1
ATOM 2495 N N . LYS A 1 300 ? -76.000 10.977 98.677 1.00 83.19 300 LYS A N 1
ATOM 2496 C CA . LYS A 1 300 ? -76.967 9.986 99.173 1.00 83.19 300 LYS A CA 1
ATOM 2497 C C . LYS A 1 300 ? -76.778 9.699 100.661 1.00 83.19 300 LYS A C 1
ATOM 2499 O O . LYS A 1 300 ? -77.760 9.641 101.384 1.00 83.19 300 LYS A O 1
ATOM 2504 N N . LYS A 1 301 ? -75.541 9.596 101.161 1.00 80.62 301 LYS A N 1
ATOM 2505 C CA . LYS A 1 301 ? -75.259 9.434 102.600 1.00 80.62 301 LYS A CA 1
ATOM 2506 C C . LYS A 1 301 ? -75.663 10.669 103.414 1.00 80.62 301 LYS A C 1
ATOM 2508 O O . LYS A 1 301 ? -76.186 10.523 104.514 1.00 80.62 301 LYS A O 1
ATOM 2513 N N . LYS A 1 302 ? -75.451 11.882 102.889 1.00 79.00 302 LYS A N 1
ATOM 2514 C CA . LYS A 1 302 ? -75.920 13.134 103.511 1.00 79.00 302 LYS A CA 1
ATOM 2515 C C . LYS A 1 302 ? -77.449 13.222 103.517 1.00 79.00 302 LYS A C 1
ATOM 2517 O O . LYS A 1 302 ? -78.018 13.603 104.531 1.00 79.00 302 LYS A O 1
ATOM 2522 N N . GLU A 1 303 ? -78.112 12.849 102.426 1.00 78.75 303 GLU A N 1
ATOM 2523 C CA . GLU A 1 303 ? -79.575 12.780 102.324 1.00 78.75 303 GLU A CA 1
ATOM 2524 C C . GLU A 1 303 ? -80.152 11.714 103.259 1.00 78.75 303 GLU A C 1
ATOM 2526 O O . GLU A 1 303 ? -81.052 12.010 104.036 1.00 78.75 303 GLU A O 1
ATOM 2531 N N . GLN A 1 304 ? -79.565 10.517 103.298 1.00 71.94 304 GLN A N 1
ATOM 2532 C CA . GLN A 1 304 ? -79.911 9.484 104.273 1.00 71.94 304 GLN A CA 1
ATOM 2533 C C . GLN A 1 304 ? -79.675 9.957 105.709 1.00 71.94 304 GLN A C 1
ATOM 2535 O O . GLN A 1 304 ? -80.504 9.693 106.565 1.00 71.94 304 GLN A O 1
ATOM 2540 N N . GLY A 1 305 ? -78.598 10.694 105.994 1.00 66.69 305 GLY A N 1
ATOM 2541 C CA . GLY A 1 305 ? -78.361 11.295 107.310 1.00 66.69 305 GLY A CA 1
ATOM 2542 C C . GLY A 1 305 ? -79.411 12.342 107.699 1.00 66.69 305 GLY A C 1
ATOM 2543 O O . GLY A 1 305 ? -79.785 12.412 108.869 1.00 66.69 305 GLY A O 1
ATOM 2544 N N . LYS A 1 306 ? -79.924 13.106 106.723 1.00 67.00 306 LYS A N 1
ATOM 2545 C CA . LYS A 1 306 ? -81.059 14.025 106.908 1.00 67.00 306 LYS A CA 1
ATOM 2546 C C . LYS A 1 306 ? -82.366 13.267 107.174 1.00 67.00 306 LYS A C 1
ATOM 2548 O O . LYS A 1 306 ? -83.113 13.676 108.051 1.00 67.00 306 LYS A O 1
ATOM 2553 N N . ILE A 1 307 ? -82.612 12.157 106.475 1.00 63.66 307 ILE A N 1
ATOM 2554 C CA . ILE A 1 307 ? -83.818 11.322 106.644 1.00 63.66 307 ILE A CA 1
ATOM 2555 C C . ILE A 1 307 ? -83.770 10.518 107.957 1.00 63.66 307 ILE A C 1
ATOM 2557 O O . ILE A 1 307 ? -84.776 10.390 108.643 1.00 63.66 307 ILE A O 1
ATOM 2561 N N . LEU A 1 308 ? -82.596 10.010 108.343 1.00 62.62 308 LEU A N 1
ATOM 2562 C CA . LEU A 1 308 ? -82.381 9.216 109.560 1.00 62.62 308 LEU A CA 1
ATOM 2563 C C . LEU A 1 308 ? -82.205 10.070 110.829 1.00 62.62 308 LEU A C 1
ATOM 2565 O O . LEU A 1 308 ? -82.015 9.507 111.904 1.00 62.62 308 LEU A O 1
ATOM 2569 N N . GLY A 1 309 ? -82.218 11.406 110.736 1.00 58.06 309 GLY A N 1
ATOM 2570 C CA . GLY A 1 309 ? -82.258 12.306 111.899 1.00 58.06 309 GLY A CA 1
ATOM 2571 C C . GLY A 1 309 ? -81.062 12.231 112.865 1.00 58.06 309 GLY A C 1
ATOM 2572 O O . GLY A 1 309 ? -81.133 12.771 113.965 1.00 58.06 309 GLY A O 1
ATOM 2573 N N . LYS A 1 310 ? -79.945 11.590 112.490 1.00 60.09 310 LYS A N 1
ATOM 2574 C CA . LYS A 1 310 ? -78.790 11.350 113.389 1.00 60.09 310 LYS A CA 1
ATOM 2575 C C . LYS A 1 310 ? -77.874 12.565 113.604 1.00 60.09 310 LYS A C 1
ATOM 2577 O O . LYS A 1 310 ? -76.916 12.480 114.363 1.00 60.09 310 LYS A O 1
ATOM 2582 N N . GLY A 1 311 ? -78.168 13.699 112.971 1.00 55.59 311 GLY A N 1
ATOM 2583 C CA . GLY A 1 311 ? -77.470 14.971 113.163 1.00 55.59 311 GLY A CA 1
ATOM 2584 C C . GLY A 1 311 ? -78.228 15.921 114.087 1.00 55.59 311 GLY A C 1
ATOM 2585 O O . GLY A 1 311 ? -78.715 16.942 113.622 1.00 55.59 311 GLY A O 1
ATOM 2586 N N . GLY A 1 312 ? -78.350 15.575 115.370 1.00 57.00 312 GLY A N 1
ATOM 2587 C CA . GLY A 1 312 ? -78.402 16.527 116.492 1.00 57.00 312 GLY A CA 1
ATOM 2588 C C . GLY A 1 312 ? -79.505 17.594 116.584 1.00 57.00 312 GLY A C 1
ATOM 2589 O O . GLY A 1 312 ? -79.507 18.321 117.572 1.00 57.00 312 GLY A O 1
ATOM 2590 N N . VAL A 1 313 ? -80.456 17.712 115.656 1.00 56.25 313 VAL A N 1
ATOM 2591 C CA . VAL A 1 313 ? -81.552 18.693 115.763 1.00 56.25 313 VAL A CA 1
ATOM 2592 C C . VAL A 1 313 ? -82.848 17.978 116.134 1.00 56.25 313 VAL A C 1
ATOM 2594 O O . VAL A 1 313 ? -83.752 17.787 115.328 1.00 56.25 313 VAL A O 1
ATOM 2597 N N . ARG A 1 314 ? -82.937 17.579 117.408 1.00 55.72 314 ARG A N 1
ATOM 2598 C CA . ARG A 1 314 ? -84.208 17.283 118.078 1.00 55.72 314 ARG A CA 1
ATOM 2599 C C . ARG A 1 314 ? -84.941 18.616 118.258 1.00 55.72 314 ARG A C 1
ATOM 2601 O O . ARG A 1 314 ? -84.809 19.266 119.293 1.00 55.72 314 ARG A O 1
ATOM 2608 N N . THR A 1 315 ? -85.667 19.062 117.233 1.00 62.22 315 THR A N 1
ATOM 2609 C CA . THR A 1 315 ? -86.603 20.186 117.361 1.00 62.22 315 THR A CA 1
ATOM 2610 C C . THR A 1 315 ? -87.639 19.831 118.425 1.00 62.22 315 THR A C 1
ATOM 2612 O O . THR A 1 315 ? -88.343 18.827 118.317 1.00 62.22 315 THR A O 1
ATOM 2615 N N . LYS A 1 316 ? -87.661 20.624 119.500 1.00 61.72 316 LYS A N 1
ATOM 2616 C CA . LYS A 1 316 ? -88.521 20.468 120.674 1.00 61.72 316 LYS A CA 1
ATOM 2617 C C . LYS A 1 316 ? -89.994 20.377 120.257 1.00 61.72 316 LYS A C 1
ATOM 2619 O O . LYS A 1 316 ? -90.527 21.335 119.712 1.00 61.72 316 LYS A O 1
ATOM 2624 N N . LEU A 1 317 ? -90.657 19.274 120.594 1.00 57.56 317 LEU A N 1
ATOM 2625 C CA . LEU A 1 317 ? -92.109 19.248 120.755 1.00 57.56 317 LEU A CA 1
ATOM 2626 C C . LEU A 1 317 ? -92.395 19.240 122.254 1.00 57.56 317 LEU A C 1
ATOM 2628 O O . LEU A 1 317 ? -92.384 18.205 122.914 1.00 57.56 317 LEU A O 1
ATOM 2632 N N . SER A 1 318 ? -92.563 20.441 122.798 1.00 57.84 318 SER A N 1
ATOM 2633 C CA . SER A 1 318 ? -93.227 20.665 124.073 1.00 57.84 318 SER A CA 1
ATOM 2634 C C . SER A 1 318 ? -94.720 20.412 123.878 1.00 57.84 318 SER A C 1
ATOM 2636 O O . SER A 1 318 ? -95.414 21.263 123.324 1.00 57.84 318 SER A O 1
ATOM 2638 N N . PHE A 1 319 ? -95.213 19.267 124.339 1.00 51.00 319 PHE A N 1
ATOM 2639 C CA . PHE A 1 319 ? -96.635 19.095 124.612 1.00 51.00 319 PHE A CA 1
ATOM 2640 C C . PHE A 1 319 ? -96.865 19.376 126.097 1.00 51.00 319 PHE A C 1
ATOM 2642 O O . PHE A 1 319 ? -96.363 18.664 126.963 1.00 51.00 319 PHE A O 1
ATOM 2649 N N . LYS A 1 320 ? -97.583 20.469 126.370 1.00 53.09 320 LYS A N 1
ATOM 2650 C CA . LYS A 1 320 ? -98.295 20.690 127.629 1.00 53.09 320 LYS A CA 1
ATOM 2651 C C . LYS A 1 320 ? -99.546 19.812 127.595 1.00 53.09 320 LYS A C 1
ATOM 2653 O O . LYS A 1 320 ? -100.323 19.972 126.665 1.00 53.09 320 LYS A O 1
ATOM 2658 N N . LEU A 1 321 ? -99.730 18.957 128.589 1.00 48.59 321 LEU A N 1
ATOM 2659 C CA . LEU A 1 321 ? -101.002 18.419 129.090 1.00 48.59 321 LEU A CA 1
ATOM 2660 C C . LEU A 1 321 ? -100.648 18.005 130.534 1.00 48.59 321 LEU A C 1
ATOM 2662 O O . LEU A 1 321 ? -99.637 17.333 130.723 1.00 48.59 321 LEU A O 1
ATOM 2666 N N . GLY A 1 322 ? -101.268 18.544 131.578 1.00 47.75 322 GLY A N 1
ATOM 2667 C CA . GLY A 1 322 ? -102.709 18.589 131.791 1.00 47.75 322 GLY A CA 1
ATOM 2668 C C . GLY A 1 322 ? -102.971 17.609 132.917 1.00 47.75 322 GLY A C 1
ATOM 2669 O O . GLY A 1 322 ? -102.962 16.403 132.595 1.00 47.75 322 GLY A O 1
#